Protein AF-A0ABD2Q6S1-F1 (afdb_monomer)

Organism: NCBI:txid1844966

Solvent-accessible surface area (backbone atoms only — not comparable to full-atom values): 18860 Å² total; per-residue (Å²): 139,84,83,80,86,74,80,67,73,68,63,60,55,56,51,53,51,51,55,52,52,52,50,52,50,52,51,51,52,36,50,51,53,22,62,54,39,61,79,49,54,69,71,56,43,41,49,48,41,52,48,54,66,52,55,60,35,70,41,53,43,41,84,86,40,94,74,51,49,67,71,57,54,44,51,47,43,48,34,39,35,50,36,40,72,62,44,79,46,82,55,48,56,74,67,50,32,67,70,58,41,47,47,46,51,74,25,42,49,68,45,87,51,51,70,48,27,40,42,45,40,52,37,50,42,46,48,54,43,64,68,69,45,56,82,66,41,46,58,69,44,76,55,58,90,87,58,64,61,72,83,81,39,76,73,46,79,45,52,74,64,48,54,52,42,42,75,75,40,36,66,63,52,51,55,49,52,48,52,56,73,66,41,70,77,58,51,68,69,45,50,26,42,54,49,24,48,54,50,45,51,46,35,54,36,54,36,68,72,56,50,46,50,50,52,28,48,43,48,48,47,49,50,40,51,36,78,86,61,40,78,71,17,75,73,47,52,69,66,55,37,22,33,47,43,11,46,41,51,19,49,54,35,46,53,50,60,71,44,49,96,71,45,52,68,69,52,52,50,54,54,52,50,26,51,52,46,24,61,76,78,37,42,44,40,30,30,83,47,37,66,38,89,85,62,54,82,84,66,49,71,91,76,80,77,82,58,74,73,62,48,84,56,63,71,60,52,46,51,54,38,43,79,67,75,45,88,49,87,73,49,49,77,81,76,120

Foldseek 3Di:
DDDDPDDDPVVVVVVVVVVVVVVVVLVVVLVVLLVVLLPDDLLVLLVLLVCLLCVVLCQQQDPPDPNNDPVSLLSSLSSNLSSLLSHQADFLCSNCPPVSVCSLLNRQCPDLDLSSVLSSLSSLCSSQVNPPLLVVQLQQAFDDPPDQCVVRDDADEADPSLVVCCVRCVCVLLVSLLVQLLNQSDDLNSLSSSLSSLLSNCRRSLDLVSLLLSLLSLQLSLQLCAPPSDPSNVSHDPLSSLSSLQSSLRSLNSSLVSCPVLRQPQSVCLSVQLVVVCVPPPVSSHSVQSSPPPDDPVSHDPDDHDDPSNDRDLVSNLVRCVVSPRDNVNNDNPPD

Radius of gyration: 22.14 Å; Cα contacts (8 Å, |Δi|>4): 403; chains: 1; bounding box: 57×39×79 Å

Nearest PDB structures (foldseek):
  6gx9-assembly2_B  TM=3.769E-01  e=3.520E+00  Homo sapiens
  3pst-assembly1_A  TM=2.243E-01  e=1.401E+00  Saccharomyces cerevisiae
  7sqc-assembly1_P3  TM=2.826E-01  e=3.104E+00  Chlamydomonas reinhardtii
  6zfx-assembly1_A  TM=2.791E-01  e=8.135E+00  Homo sapiens

Mean predicted aligned error: 6.75 Å

Secondary structure (DSSP, 8-state):
--------HHHHHHHHHHHHHHHHHHHHHHHHHHHHHTTS-HHHHHHHHHHHHTTTHHHHTSTT-TT--HHHHHHHHHHHHHHHTT---S-HHHHS-HHHHHHIIIIITT-S-HHHHHHHHHHHHHHH-TTS-HHHHTS--PPPSS--HHHH-------HHHHHHHHHHHHHHHHHHHHHHT-TT--HHHHHHHHHHHHHHHHHH--HHHHHHHHHHHHHHHHHHSTTS-HHHHHS-HHHHHHHHHHHHHHHHHHHHHHGGGS-HHHHHHHHHHHHHHHHH-GGGSHHHHT-TT--GGGS-SS----GGGS--HHHHHHHHHHTT--GGG--TT--

Sequence (336 aa):
MSTKVTTPAGLHCSTLQAVAAERQFQDAIITTIAEFAKNLSESQQIEILKFVLNFDSEVILRKGSNRRSQPFVLVLMKTMLQVAEQYQCSTISNALHPEFLKNLLRGVAVDKDPAIRIYVQKLLHTLMDRNHNSAKLMKVRIYTQEESLSDELQCQSPDMQDILFMKQTGVLLTENLFWQLLESSNKVDNLEHVCCTISLIALEMSADEVLLELFRLLLAVQEKVVPGGSKESASLPQTHRCAVHAIVASQMTLLVKLLKDRAPAALCEHIYGVIERRGQDAPHLLPKVAFNRNNTQGSYPADFKITDELLFHQGKISNILEDNHFDVSGLDIFSA

Structure (mmCIF, N/CA/C/O backbone):
data_AF-A0ABD2Q6S1-F1
#
_entry.id   AF-A0ABD2Q6S1-F1
#
loop_
_atom_site.group_PDB
_atom_site.id
_atom_site.type_symbol
_atom_site.label_atom_id
_atom_site.label_alt_id
_atom_site.label_comp_id
_atom_site.label_asym_id
_atom_site.label_entity_id
_atom_site.label_seq_id
_atom_site.pdbx_PDB_ins_code
_atom_site.Cartn_x
_atom_site.Cartn_y
_atom_site.Cartn_z
_atom_site.occupancy
_atom_site.B_iso_or_equiv
_atom_site.auth_seq_id
_atom_site.auth_comp_id
_atom_site.auth_asym_id
_atom_site.auth_atom_id
_atom_site.pdbx_PDB_model_num
ATOM 1 N N . MET A 1 1 ? -26.109 -17.633 -53.476 1.00 39.44 1 MET A N 1
ATOM 2 C CA . MET A 1 1 ? -24.643 -17.824 -53.443 1.00 39.44 1 MET A CA 1
ATOM 3 C C . MET A 1 1 ? -24.105 -17.049 -52.254 1.00 39.44 1 MET A C 1
ATOM 5 O O . MET A 1 1 ? -24.068 -15.831 -52.312 1.00 39.44 1 MET A O 1
ATOM 9 N N . SER A 1 2 ? -23.811 -17.739 -51.151 1.00 37.31 2 SER A N 1
ATOM 10 C CA . SER A 1 2 ? -23.286 -17.128 -49.924 1.00 37.31 2 SER A CA 1
ATOM 11 C C . SER A 1 2 ? -21.801 -17.467 -49.836 1.00 37.31 2 SER A C 1
ATOM 13 O O . SER A 1 2 ? -21.442 -18.612 -49.569 1.00 37.31 2 SER A O 1
ATOM 15 N N . THR A 1 3 ? -20.932 -16.504 -50.126 1.00 39.69 3 THR A N 1
ATOM 16 C CA . THR A 1 3 ? -19.479 -16.648 -50.006 1.00 39.69 3 THR A CA 1
ATOM 17 C C . THR A 1 3 ? -19.078 -16.485 -48.540 1.00 39.69 3 THR A C 1
ATOM 19 O O . THR A 1 3 ? -19.090 -15.387 -47.991 1.00 39.69 3 THR A O 1
ATOM 22 N N . LYS A 1 4 ? -18.728 -17.601 -47.888 1.00 47.97 4 LYS A N 1
ATOM 23 C CA . LYS A 1 4 ? -18.002 -17.607 -46.612 1.00 47.97 4 LYS A CA 1
ATOM 24 C C . LYS A 1 4 ? -16.597 -17.052 -46.856 1.00 47.97 4 LYS A C 1
ATOM 26 O O . LYS A 1 4 ? -15.774 -17.722 -47.475 1.00 47.97 4 LYS A O 1
ATOM 31 N N . VAL A 1 5 ? -16.319 -15.856 -46.343 1.00 45.62 5 VAL A N 1
ATOM 32 C CA . VAL A 1 5 ? -14.950 -15.348 -46.200 1.00 45.62 5 VAL A CA 1
ATOM 33 C C . VAL A 1 5 ? -14.264 -16.197 -45.132 1.00 45.62 5 VAL A C 1
ATOM 35 O O . VAL A 1 5 ? -14.601 -16.130 -43.954 1.00 45.62 5 VAL A O 1
ATOM 38 N N . THR A 1 6 ? -13.353 -17.060 -45.566 1.00 51.38 6 THR A N 1
ATOM 39 C CA . THR A 1 6 ? -12.447 -17.814 -44.698 1.00 51.38 6 THR A CA 1
ATOM 40 C C . THR A 1 6 ? -11.152 -17.020 -44.593 1.00 51.38 6 THR A C 1
ATOM 42 O O . THR A 1 6 ? -10.430 -16.855 -45.572 1.00 51.38 6 THR A O 1
ATOM 45 N N . THR A 1 7 ? -10.875 -16.473 -43.412 1.00 51.47 7 THR A N 1
ATOM 46 C CA . THR A 1 7 ? -9.610 -15.791 -43.110 1.00 51.47 7 THR A CA 1
ATOM 47 C C . THR A 1 7 ? -8.468 -16.825 -43.092 1.00 51.47 7 THR A C 1
ATOM 49 O O . THR A 1 7 ? -8.665 -17.902 -42.523 1.00 51.47 7 THR A O 1
ATOM 52 N N . PRO A 1 8 ? -7.279 -16.570 -43.679 1.00 50.94 8 PRO A N 1
ATOM 53 C CA . PRO A 1 8 ? -6.243 -17.595 -43.801 1.00 50.94 8 PRO A CA 1
ATOM 54 C C . PRO A 1 8 ? -5.505 -17.798 -42.471 1.00 50.94 8 PRO A C 1
ATOM 56 O O . PRO A 1 8 ? -4.941 -16.855 -41.917 1.00 50.94 8 PRO A O 1
ATOM 59 N N . ALA A 1 9 ? -5.429 -19.045 -41.999 1.00 54.03 9 ALA A N 1
ATOM 60 C CA . ALA A 1 9 ? -4.725 -19.438 -40.771 1.00 54.03 9 ALA A CA 1
ATOM 61 C C . ALA A 1 9 ? -3.216 -19.081 -40.754 1.00 54.03 9 ALA A C 1
ATOM 63 O O . ALA A 1 9 ? -2.616 -18.979 -39.685 1.00 54.03 9 ALA A O 1
ATOM 64 N N . GLY A 1 10 ? -2.604 -18.843 -41.922 1.00 50.97 10 GLY A N 1
ATOM 65 C CA . GLY A 1 10 ? -1.175 -18.534 -42.064 1.00 50.97 10 GLY A CA 1
ATOM 66 C C . GLY A 1 10 ? -0.744 -17.160 -41.533 1.00 50.97 10 GLY A C 1
ATOM 67 O O . GLY A 1 10 ? 0.341 -17.058 -40.970 1.00 50.97 10 GLY A O 1
ATOM 68 N N . LEU A 1 11 ? -1.591 -16.124 -41.628 1.00 51.78 11 LEU A N 1
ATOM 69 C CA . LEU A 1 11 ? -1.257 -14.787 -41.101 1.00 51.78 11 LEU A CA 1
ATOM 70 C C . LEU A 1 11 ? -1.236 -14.752 -39.566 1.00 51.78 11 LEU A C 1
ATOM 72 O O . LEU A 1 11 ? -0.459 -14.013 -38.968 1.00 51.78 11 LEU A O 1
ATOM 76 N N . HIS A 1 12 ? -2.068 -15.569 -38.920 1.00 53.59 12 HIS A N 1
ATOM 77 C CA . HIS A 1 12 ? -2.144 -15.623 -37.462 1.00 53.59 12 HIS A CA 1
ATOM 78 C C . HIS A 1 12 ? -0.880 -16.261 -36.856 1.00 53.59 12 HIS A C 1
ATOM 80 O O . HIS A 1 12 ? -0.376 -15.793 -35.837 1.00 53.59 12 HIS A O 1
ATOM 86 N N . CYS A 1 13 ? -0.309 -17.269 -37.526 1.00 55.41 13 CYS A N 1
ATOM 87 C CA . CYS A 1 13 ? 0.916 -17.947 -37.094 1.00 55.41 13 CYS A CA 1
ATOM 88 C C . CYS A 1 13 ? 2.161 -17.038 -37.159 1.00 55.41 13 CYS A C 1
ATOM 90 O O . CYS A 1 13 ? 2.973 -17.050 -36.235 1.00 55.41 13 CYS A O 1
ATOM 92 N N . SER A 1 14 ? 2.298 -16.209 -38.202 1.00 67.88 14 SER A N 1
ATOM 93 C CA . SER A 1 14 ? 3.429 -15.277 -38.348 1.00 67.88 14 SER A CA 1
ATOM 94 C C . SER A 1 14 ? 3.396 -14.126 -37.338 1.00 67.88 14 SER A C 1
ATOM 96 O O . SER A 1 14 ? 4.434 -13.720 -36.821 1.00 67.88 14 SER A O 1
ATOM 98 N N . THR A 1 15 ? 2.206 -13.614 -37.008 1.00 70.62 15 THR A N 1
ATOM 99 C CA . THR A 1 15 ? 2.056 -12.541 -36.013 1.00 70.62 15 THR A CA 1
ATOM 100 C C . THR A 1 15 ? 2.363 -13.036 -34.601 1.00 70.62 15 THR A C 1
ATOM 102 O O . THR A 1 15 ? 3.022 -12.334 -33.841 1.00 70.62 15 THR A O 1
ATOM 105 N N . LEU A 1 16 ? 1.956 -14.262 -34.257 1.00 71.75 16 LEU A N 1
ATOM 106 C CA . LEU A 1 16 ? 2.276 -14.868 -32.961 1.00 71.75 16 LEU A CA 1
ATOM 107 C C . LEU A 1 16 ? 3.787 -15.075 -32.776 1.00 71.75 16 LEU A C 1
ATOM 109 O O . LEU A 1 16 ? 4.309 -14.819 -31.692 1.00 71.75 16 LEU A O 1
ATOM 113 N N . GLN A 1 17 ? 4.498 -15.473 -33.834 1.00 77.50 17 GLN A N 1
ATOM 114 C CA . GLN A 1 17 ? 5.959 -15.597 -33.813 1.00 77.50 17 GLN A CA 1
ATOM 115 C C . GLN A 1 17 ? 6.657 -14.242 -33.641 1.00 77.50 17 GLN A C 1
ATOM 117 O O . GLN A 1 17 ? 7.591 -14.141 -32.851 1.00 77.50 17 GLN A O 1
ATOM 122 N N . ALA A 1 18 ? 6.182 -13.191 -34.317 1.00 80.12 18 ALA A N 1
ATOM 123 C CA . ALA A 1 18 ? 6.728 -11.843 -34.163 1.00 80.12 18 ALA A CA 1
ATOM 124 C C . ALA A 1 18 ? 6.521 -11.288 -32.741 1.00 80.12 18 ALA A C 1
ATOM 126 O O . ALA A 1 18 ? 7.446 -10.730 -32.159 1.00 80.12 18 ALA A O 1
ATOM 127 N N . VAL A 1 19 ? 5.339 -11.496 -32.148 1.00 82.12 19 VAL A N 1
ATOM 128 C CA . VAL A 1 19 ? 5.052 -11.096 -30.757 1.00 82.12 19 VAL A CA 1
ATOM 129 C C . VAL A 1 19 ? 5.930 -11.861 -29.762 1.00 82.12 19 VAL A C 1
ATOM 131 O O . VAL A 1 19 ? 6.412 -11.279 -28.791 1.00 82.12 19 VAL A O 1
ATOM 134 N N . ALA A 1 20 ? 6.163 -13.154 -29.997 1.00 85.44 20 ALA A N 1
ATOM 135 C CA . ALA A 1 20 ? 7.055 -13.952 -29.162 1.00 85.44 20 ALA A CA 1
ATOM 136 C C . ALA A 1 20 ? 8.516 -13.478 -29.261 1.00 85.44 20 ALA A C 1
ATOM 138 O O . ALA A 1 20 ? 9.177 -13.344 -28.232 1.00 85.44 20 ALA A O 1
ATOM 139 N N . ALA A 1 21 ? 8.998 -13.178 -30.471 1.00 87.44 21 ALA A N 1
ATOM 140 C CA . ALA A 1 21 ? 10.345 -12.658 -30.695 1.00 87.44 21 ALA A CA 1
ATOM 141 C C . ALA A 1 21 ? 10.550 -11.281 -30.042 1.00 87.44 21 ALA A C 1
ATOM 143 O O . ALA A 1 21 ? 11.558 -11.062 -29.376 1.00 87.44 21 ALA A O 1
ATOM 144 N N . GLU A 1 22 ? 9.569 -10.382 -30.164 1.00 86.12 22 GLU A N 1
ATOM 145 C CA . GLU A 1 22 ? 9.586 -9.069 -29.509 1.00 86.12 22 GLU A CA 1
ATOM 146 C C . GLU A 1 22 ? 9.655 -9.206 -27.982 1.00 86.12 22 GLU A C 1
ATOM 148 O O . GLU A 1 22 ? 10.462 -8.551 -27.327 1.00 86.12 22 GLU A O 1
ATOM 153 N N . ARG A 1 23 ? 8.863 -10.113 -27.399 1.00 87.94 23 ARG A N 1
ATOM 154 C CA . ARG A 1 23 ? 8.908 -10.377 -25.956 1.00 87.94 23 ARG A CA 1
ATOM 155 C C . ARG A 1 23 ? 10.267 -10.920 -25.515 1.00 87.94 23 ARG A C 1
ATOM 157 O O . ARG A 1 23 ? 10.802 -10.457 -24.517 1.00 87.94 23 ARG A O 1
ATOM 164 N N . GLN A 1 24 ? 10.835 -11.863 -26.266 1.00 89.62 24 GLN A N 1
ATOM 165 C CA . GLN A 1 24 ? 12.162 -12.405 -25.976 1.00 89.62 24 GLN A CA 1
ATOM 166 C C . GLN A 1 24 ? 13.243 -11.318 -26.036 1.00 89.62 24 GLN A C 1
ATOM 168 O O . GLN A 1 24 ? 14.148 -11.302 -25.205 1.00 89.62 24 GLN A O 1
ATOM 173 N N . PHE A 1 25 ? 13.141 -10.398 -26.997 1.00 89.06 25 PHE A N 1
ATOM 174 C CA . PHE A 1 25 ? 14.042 -9.257 -27.110 1.00 89.06 25 PHE A CA 1
ATOM 175 C C . PHE A 1 25 ? 13.913 -8.302 -25.914 1.00 89.06 25 PHE A C 1
ATOM 177 O O . PHE A 1 25 ? 14.922 -7.924 -25.321 1.00 89.06 25 PHE A O 1
ATOM 184 N N . GLN A 1 26 ? 12.684 -7.967 -25.509 1.00 91.06 26 GLN A N 1
ATOM 185 C CA . GLN A 1 26 ? 12.422 -7.144 -24.323 1.00 91.06 26 GLN A CA 1
ATOM 186 C C . GLN A 1 26 ? 12.969 -7.793 -23.047 1.00 91.06 26 GLN A C 1
ATOM 188 O O . GLN A 1 26 ? 13.653 -7.127 -22.271 1.00 91.06 26 GLN A O 1
ATOM 193 N N . ASP A 1 27 ? 12.721 -9.091 -22.853 1.00 91.38 27 ASP A N 1
ATOM 194 C CA . ASP A 1 27 ? 13.217 -9.843 -21.699 1.00 91.38 27 ASP A CA 1
ATOM 195 C C . ASP A 1 27 ? 14.759 -9.864 -21.685 1.00 91.38 27 ASP A C 1
ATOM 197 O O . ASP A 1 27 ? 15.368 -9.605 -20.648 1.00 91.38 27 ASP A O 1
ATOM 201 N N . ALA A 1 28 ? 15.410 -10.052 -22.840 1.00 93.56 28 ALA A N 1
ATOM 202 C CA . ALA A 1 28 ? 16.869 -9.992 -22.951 1.00 93.56 28 ALA A CA 1
ATOM 203 C C . ALA A 1 28 ? 17.440 -8.609 -22.588 1.00 93.56 28 ALA A C 1
ATOM 205 O O . ALA A 1 28 ? 18.466 -8.533 -21.906 1.00 93.56 28 ALA A O 1
ATOM 206 N N . ILE A 1 29 ? 16.781 -7.515 -22.997 1.00 92.00 29 ILE A N 1
ATOM 207 C CA . ILE A 1 29 ? 17.173 -6.151 -22.606 1.00 92.00 29 ILE A CA 1
ATOM 208 C C . ILE A 1 29 ? 17.044 -5.968 -21.093 1.00 92.00 29 ILE A C 1
ATOM 210 O O . ILE A 1 29 ? 17.998 -5.520 -20.457 1.00 92.00 29 ILE A O 1
ATOM 214 N N . ILE A 1 30 ? 15.892 -6.330 -20.518 1.00 93.12 30 ILE A N 1
ATOM 215 C CA . ILE A 1 30 ? 15.628 -6.213 -19.077 1.00 93.12 30 ILE A CA 1
ATOM 216 C C . ILE A 1 30 ? 16.703 -6.965 -18.283 1.00 93.12 30 ILE A C 1
ATOM 218 O O . ILE A 1 30 ? 17.333 -6.384 -17.399 1.00 93.12 30 ILE A O 1
ATOM 222 N N . THR A 1 31 ? 16.962 -8.229 -18.635 1.00 93.88 31 THR A N 1
ATOM 223 C CA . THR A 1 31 ? 17.980 -9.056 -17.974 1.00 93.88 31 THR A CA 1
ATOM 224 C C . THR A 1 31 ? 19.375 -8.456 -18.112 1.00 93.88 31 THR A C 1
ATOM 226 O O . THR A 1 31 ? 20.109 -8.394 -17.131 1.00 93.88 31 THR A O 1
ATOM 229 N N . THR A 1 32 ? 19.744 -7.959 -19.295 1.00 94.75 32 THR A N 1
ATOM 230 C CA . THR A 1 32 ? 21.074 -7.370 -19.517 1.00 94.75 32 THR A CA 1
ATOM 231 C C . THR A 1 32 ? 21.291 -6.123 -18.658 1.00 94.75 32 THR A C 1
ATOM 233 O O . THR A 1 32 ? 22.345 -5.977 -18.041 1.00 94.75 32 THR A O 1
ATOM 236 N N . ILE A 1 33 ? 20.294 -5.232 -18.580 1.00 93.44 33 ILE A N 1
ATOM 237 C CA . ILE A 1 33 ? 20.374 -4.021 -17.750 1.00 93.44 33 ILE A CA 1
ATOM 238 C C . ILE A 1 33 ? 20.478 -4.391 -16.265 1.00 93.44 33 ILE A C 1
ATOM 240 O O . ILE A 1 33 ? 21.256 -3.778 -15.535 1.00 93.44 33 ILE A O 1
ATOM 244 N N . ALA A 1 34 ? 19.740 -5.405 -15.817 1.00 92.81 34 ALA A N 1
ATOM 245 C CA . ALA A 1 34 ? 19.785 -5.860 -14.432 1.00 92.81 34 ALA A CA 1
ATOM 246 C C . ALA A 1 34 ? 21.127 -6.497 -14.043 1.00 92.81 34 ALA A C 1
ATOM 248 O O . ALA A 1 34 ? 21.688 -6.160 -13.002 1.00 92.81 34 ALA A O 1
ATOM 249 N N . GLU A 1 35 ? 21.680 -7.362 -14.897 1.00 93.75 35 GLU A N 1
ATOM 250 C CA . GLU A 1 35 ? 23.011 -7.950 -14.685 1.00 93.75 35 GLU A CA 1
ATOM 251 C C . GLU A 1 35 ? 24.109 -6.879 -14.692 1.00 93.75 35 GLU A C 1
ATOM 253 O O . GLU A 1 35 ? 25.073 -6.956 -13.929 1.00 93.75 35 GLU A O 1
ATOM 258 N N . PHE A 1 36 ? 23.951 -5.828 -15.503 1.00 94.00 36 PHE A N 1
ATOM 259 C CA . PHE A 1 36 ? 24.829 -4.665 -15.437 1.00 94.00 36 PHE A CA 1
ATOM 260 C C . PHE A 1 36 ? 24.693 -3.935 -14.091 1.00 94.00 36 PHE A C 1
ATOM 262 O O . PHE A 1 36 ? 25.703 -3.695 -13.430 1.00 94.00 36 PHE A O 1
ATOM 269 N N . ALA A 1 37 ? 23.463 -3.651 -13.647 1.00 93.88 37 ALA A N 1
ATOM 270 C CA . ALA A 1 37 ? 23.176 -2.938 -12.399 1.00 93.88 37 ALA A CA 1
ATOM 271 C C . ALA A 1 37 ? 23.699 -3.648 -11.139 1.00 93.88 37 ALA A C 1
ATOM 273 O O . ALA A 1 37 ? 24.081 -2.985 -10.174 1.00 93.88 37 ALA A O 1
ATOM 274 N N . LYS A 1 38 ? 23.779 -4.982 -11.157 1.00 92.69 38 LYS A N 1
ATOM 275 C CA . LYS A 1 38 ? 24.348 -5.796 -10.072 1.00 92.69 38 LYS A CA 1
ATOM 276 C C . LYS A 1 38 ? 25.810 -5.462 -9.750 1.00 92.69 38 LYS A C 1
ATOM 278 O O . LYS A 1 38 ? 26.252 -5.667 -8.625 1.00 92.69 38 LYS A O 1
ATOM 283 N N . ASN A 1 39 ? 26.558 -4.949 -10.727 1.00 93.56 39 ASN A N 1
ATOM 284 C CA . ASN A 1 39 ? 27.972 -4.598 -10.572 1.00 93.56 39 ASN A CA 1
ATOM 285 C C . ASN A 1 39 ? 28.196 -3.110 -10.245 1.00 93.56 39 ASN A C 1
ATOM 287 O O . ASN A 1 39 ? 29.336 -2.645 -10.260 1.00 93.56 39 ASN A O 1
ATOM 291 N N . LEU A 1 40 ? 27.125 -2.352 -9.996 1.00 93.56 40 LEU A N 1
ATOM 292 C CA . LEU A 1 40 ? 27.170 -0.912 -9.746 1.00 93.56 40 LEU A CA 1
ATOM 293 C C . LEU A 1 40 ? 26.950 -0.579 -8.271 1.00 93.56 40 LEU A C 1
ATOM 295 O O . LEU A 1 40 ? 26.431 -1.385 -7.503 1.00 93.56 40 LEU A O 1
ATOM 299 N N . SER A 1 41 ? 27.312 0.645 -7.885 1.00 92.75 41 SER A N 1
ATOM 300 C CA . SER A 1 41 ? 26.970 1.171 -6.563 1.00 92.75 41 SER A CA 1
ATOM 301 C C . SER A 1 41 ? 25.481 1.519 -6.456 1.00 92.75 41 SER A C 1
ATOM 303 O O . SER A 1 41 ? 24.823 1.816 -7.454 1.00 92.75 41 SER A O 1
ATOM 305 N N . GLU A 1 42 ? 24.966 1.578 -5.227 1.00 90.19 42 GLU A N 1
ATOM 306 C CA . GLU A 1 42 ? 23.589 1.993 -4.921 1.00 90.19 42 GLU A CA 1
ATOM 307 C C . GLU A 1 42 ? 23.195 3.316 -5.601 1.00 90.19 42 GLU A C 1
ATOM 309 O O . GLU A 1 42 ? 22.136 3.427 -6.218 1.00 90.19 42 GLU A O 1
ATOM 314 N N . SER A 1 43 ? 24.077 4.320 -5.559 1.00 91.62 43 SER A N 1
ATOM 315 C CA . SER A 1 43 ? 23.828 5.615 -6.203 1.00 91.62 43 SER A CA 1
ATOM 316 C C . SER A 1 43 ? 23.681 5.487 -7.720 1.00 91.62 43 SER A C 1
ATOM 318 O O . SER A 1 43 ? 22.822 6.143 -8.303 1.00 91.62 43 SER A O 1
ATOM 320 N N . GLN A 1 44 ? 24.480 4.635 -8.365 1.00 94.19 44 GLN A N 1
ATOM 321 C CA . GLN A 1 44 ? 24.395 4.406 -9.808 1.00 94.19 44 GLN A CA 1
ATOM 322 C C . GLN A 1 44 ? 23.128 3.632 -10.187 1.00 94.19 44 GLN A C 1
ATOM 324 O O . GLN A 1 44 ? 22.509 3.943 -11.203 1.00 94.19 44 GLN A O 1
ATOM 329 N N . GLN A 1 45 ? 22.707 2.665 -9.366 1.00 94.25 45 GLN A N 1
ATOM 330 C CA . GLN A 1 45 ? 21.435 1.963 -9.554 1.00 94.25 45 GLN A CA 1
ATOM 331 C C . GLN A 1 45 ? 20.255 2.945 -9.489 1.00 94.25 45 GLN A C 1
ATOM 333 O O . GLN A 1 45 ? 19.395 2.925 -10.368 1.00 94.25 45 GLN A O 1
ATOM 338 N N . ILE A 1 46 ? 20.255 3.871 -8.523 1.00 92.69 46 ILE A N 1
ATOM 339 C CA . ILE A 1 46 ? 19.240 4.932 -8.415 1.00 92.69 46 ILE A CA 1
ATOM 340 C C . ILE A 1 46 ? 19.234 5.835 -9.659 1.00 92.69 46 ILE A C 1
ATOM 342 O O . ILE A 1 46 ? 18.164 6.178 -10.165 1.00 92.69 46 ILE A O 1
ATOM 346 N N . GLU A 1 47 ? 20.401 6.204 -10.191 1.00 93.44 47 GLU A N 1
ATOM 347 C CA . GLU A 1 47 ? 20.478 6.990 -11.430 1.00 93.44 47 GLU A CA 1
ATOM 348 C C . GLU A 1 47 ? 19.921 6.229 -12.642 1.00 93.44 47 GLU A C 1
ATOM 350 O O . GLU A 1 47 ? 19.242 6.832 -13.473 1.00 93.44 47 GLU A O 1
ATOM 355 N N . ILE A 1 48 ? 20.098 4.903 -12.717 1.00 94.06 48 ILE A N 1
ATOM 356 C CA . ILE A 1 48 ? 19.437 4.078 -13.742 1.00 94.06 48 ILE A CA 1
ATOM 357 C C . ILE A 1 48 ? 17.916 4.138 -13.580 1.00 94.06 48 ILE A C 1
ATOM 359 O O . ILE A 1 48 ? 17.216 4.353 -14.569 1.00 94.06 48 ILE A O 1
ATOM 363 N N . LEU A 1 49 ? 17.385 3.999 -12.361 1.00 94.75 49 LEU A N 1
ATOM 364 C CA . LEU A 1 49 ? 15.938 4.095 -12.119 1.00 94.75 49 LEU A CA 1
ATOM 365 C C . LEU A 1 49 ? 15.386 5.456 -12.565 1.00 94.75 49 LEU A C 1
ATOM 367 O O . LEU A 1 49 ? 14.392 5.517 -13.292 1.00 94.75 49 LEU A O 1
ATOM 371 N N . LYS A 1 50 ? 16.059 6.552 -12.194 1.00 92.44 50 LYS A N 1
ATOM 372 C CA . LYS A 1 50 ? 15.693 7.909 -12.630 1.00 92.44 50 LYS A CA 1
ATOM 373 C C . LYS A 1 50 ? 15.769 8.056 -14.145 1.00 92.44 50 LYS A C 1
ATOM 375 O O . LYS A 1 50 ? 14.876 8.665 -14.734 1.00 92.44 50 LYS A O 1
ATOM 380 N N . PHE A 1 51 ? 16.807 7.516 -14.777 1.00 92.81 51 PHE A N 1
ATOM 381 C CA . PHE A 1 51 ? 16.964 7.559 -16.225 1.00 92.81 51 PHE A CA 1
ATOM 382 C C . PHE A 1 51 ? 15.814 6.832 -16.927 1.00 92.81 51 PHE A C 1
ATOM 384 O O . PHE A 1 51 ? 15.184 7.408 -17.809 1.00 92.81 51 PHE A O 1
ATOM 391 N N . VAL A 1 52 ? 15.495 5.606 -16.503 1.00 91.62 52 VAL A N 1
ATOM 392 C CA . VAL A 1 52 ? 14.425 4.798 -17.106 1.00 91.62 52 VAL A CA 1
ATOM 393 C C . VAL A 1 52 ? 13.055 5.461 -16.926 1.00 91.62 52 VAL A C 1
ATOM 395 O O . VAL A 1 52 ? 12.286 5.510 -17.882 1.00 91.62 52 VAL A O 1
ATOM 398 N N . LEU A 1 53 ? 12.754 6.029 -15.752 1.00 90.38 53 LEU A N 1
ATOM 399 C CA . LEU A 1 53 ? 11.480 6.722 -15.512 1.00 90.38 53 LEU A CA 1
ATOM 400 C C . LEU A 1 53 ? 11.307 7.976 -16.385 1.00 90.38 53 LEU A C 1
ATOM 402 O O . LEU A 1 53 ? 10.191 8.305 -16.787 1.00 90.38 53 LEU A O 1
ATOM 406 N N . ASN A 1 54 ? 12.403 8.683 -16.669 1.00 88.19 54 ASN A N 1
ATOM 407 C CA . ASN A 1 54 ? 12.397 9.902 -17.480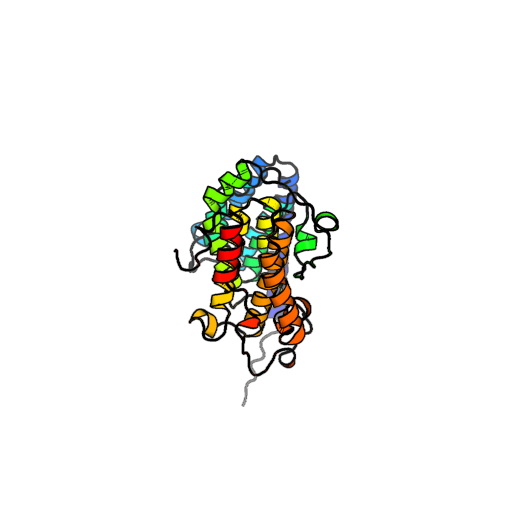 1.00 88.19 54 ASN A CA 1
ATOM 408 C C . ASN A 1 54 ? 12.693 9.642 -18.968 1.00 88.19 54 ASN A C 1
ATOM 410 O O . ASN A 1 54 ? 12.775 10.593 -19.750 1.00 88.19 54 ASN A O 1
ATOM 414 N N . PHE A 1 55 ? 12.848 8.378 -19.368 1.00 84.38 55 PHE A N 1
ATOM 415 C CA . PHE A 1 55 ? 13.122 7.997 -20.747 1.00 84.38 55 PHE A CA 1
ATOM 416 C C . PHE A 1 55 ? 11.918 8.337 -21.631 1.00 84.38 55 PHE A C 1
ATOM 418 O O . PHE A 1 55 ? 10.895 7.682 -21.554 1.00 84.38 55 PHE A O 1
ATOM 425 N N . ASP A 1 56 ? 12.006 9.366 -22.473 1.00 77.94 56 ASP A N 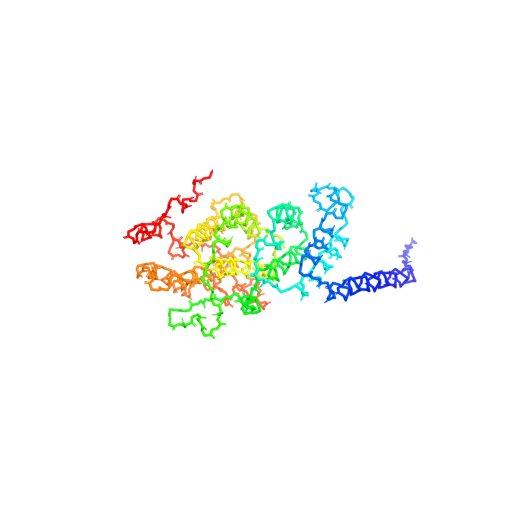1
ATOM 426 C CA . ASP A 1 56 ? 10.830 9.882 -23.198 1.00 77.94 56 ASP A CA 1
ATOM 427 C C . ASP A 1 56 ? 9.683 10.278 -22.235 1.00 77.94 56 ASP A C 1
ATOM 429 O O . ASP A 1 56 ? 8.548 9.792 -22.288 1.00 77.94 56 ASP A O 1
ATOM 433 N N . SER A 1 57 ? 10.011 11.170 -21.295 1.00 77.50 57 SER A N 1
ATOM 434 C CA . SER A 1 57 ? 9.112 11.653 -20.240 1.00 77.50 57 SER A CA 1
ATOM 435 C C . SER A 1 57 ? 7.780 12.213 -20.761 1.00 77.50 57 SER A C 1
ATOM 437 O O . SER A 1 57 ? 6.752 12.049 -20.103 1.00 77.50 57 SER A O 1
ATOM 439 N N . GLU A 1 58 ? 7.746 12.800 -21.962 1.00 71.69 58 GLU A N 1
ATOM 440 C CA . GLU A 1 58 ? 6.506 13.257 -22.612 1.00 71.69 58 GLU A CA 1
ATOM 441 C C . GLU A 1 58 ? 5.556 12.098 -22.951 1.00 71.69 58 GLU A C 1
ATOM 443 O O . GLU A 1 58 ? 4.336 12.273 -22.971 1.00 71.69 58 GLU A O 1
ATOM 448 N N . VAL A 1 59 ? 6.078 10.896 -23.194 1.00 71.88 59 VAL A N 1
ATOM 449 C CA . VAL A 1 59 ? 5.277 9.695 -23.451 1.00 71.88 59 VAL A CA 1
ATOM 450 C C . VAL A 1 59 ? 4.883 9.003 -22.139 1.00 71.88 59 VAL A C 1
ATOM 452 O O . VAL A 1 59 ? 3.729 8.583 -21.988 1.00 71.88 59 VAL A O 1
ATOM 455 N N . ILE A 1 60 ? 5.799 8.929 -21.167 1.00 72.56 60 ILE A N 1
ATOM 456 C CA . ILE A 1 60 ? 5.617 8.181 -19.906 1.00 72.56 60 ILE A CA 1
ATOM 457 C C . ILE A 1 60 ? 4.872 8.963 -18.825 1.00 72.56 60 ILE A C 1
ATOM 459 O O . ILE A 1 60 ? 4.135 8.370 -18.038 1.00 72.56 60 ILE A O 1
ATOM 463 N N . LEU A 1 61 ? 5.032 10.278 -18.741 1.00 76.38 61 LEU A N 1
ATOM 464 C CA . LEU A 1 61 ? 4.464 11.059 -17.636 1.00 76.38 61 LEU A CA 1
ATOM 465 C C . LEU A 1 61 ? 3.191 11.804 -18.047 1.00 76.38 61 LEU A C 1
ATOM 467 O O . LEU A 1 61 ? 2.354 12.125 -17.202 1.00 76.38 61 LEU A O 1
ATOM 471 N N . ARG A 1 62 ? 2.994 12.052 -19.348 1.00 72.44 62 ARG A N 1
ATOM 472 C CA . ARG A 1 62 ? 1.853 12.832 -19.834 1.00 72.44 62 ARG A CA 1
ATOM 473 C C . ARG A 1 62 ? 0.609 11.970 -20.047 1.00 72.44 62 ARG A C 1
ATOM 475 O O . ARG A 1 62 ? 0.541 11.132 -20.949 1.00 72.44 62 ARG A O 1
ATOM 482 N N . LYS A 1 63 ? -0.428 12.236 -19.248 1.00 61.38 63 LYS A N 1
ATOM 483 C CA . LYS A 1 63 ? -1.760 11.630 -19.407 1.00 61.38 63 LYS A CA 1
ATOM 484 C C . LYS A 1 63 ? -2.336 11.925 -20.796 1.00 61.38 63 LYS A C 1
ATOM 486 O O . LYS A 1 63 ? -2.349 13.070 -21.238 1.00 61.38 63 LYS A O 1
ATOM 491 N N . GLY A 1 64 ? -2.864 10.891 -21.454 1.00 58.66 64 GLY A N 1
ATOM 492 C CA . GLY A 1 64 ? -3.588 11.028 -22.722 1.00 58.66 64 GLY A CA 1
ATOM 493 C C . GLY A 1 64 ? -2.712 11.321 -23.941 1.00 58.66 64 GLY A C 1
ATOM 494 O O . GLY A 1 64 ? -3.239 11.744 -24.967 1.00 58.66 64 GLY A O 1
ATOM 495 N N . SER A 1 65 ? -1.393 11.111 -23.863 1.00 60.19 65 SER A N 1
ATOM 496 C CA . SER A 1 65 ? -0.555 11.202 -25.055 1.00 60.19 65 SER A CA 1
ATOM 497 C C . SER A 1 65 ? -0.913 10.063 -26.022 1.00 60.19 65 SER A C 1
ATOM 499 O O . SER A 1 65 ? -0.892 8.885 -25.670 1.00 60.19 65 SER A O 1
ATOM 501 N N . ASN A 1 66 ? -1.220 10.401 -27.278 1.00 61.25 66 ASN A N 1
ATOM 502 C CA . ASN A 1 66 ? -1.515 9.413 -28.330 1.00 61.25 66 ASN A CA 1
ATOM 503 C C . ASN A 1 66 ? -0.315 8.499 -28.654 1.00 61.25 66 ASN A C 1
ATOM 505 O O . ASN A 1 66 ? -0.445 7.556 -29.428 1.00 61.25 66 ASN A O 1
ATOM 509 N N . ARG A 1 67 ? 0.861 8.805 -28.090 1.00 63.38 67 ARG A N 1
ATOM 510 C CA . ARG A 1 67 ? 2.109 8.050 -28.236 1.00 63.38 67 ARG A CA 1
ATOM 511 C C . ARG A 1 67 ? 2.373 7.088 -27.073 1.00 63.38 67 ARG A C 1
ATOM 513 O O . ARG A 1 67 ? 3.291 6.281 -27.179 1.00 63.38 67 ARG A O 1
ATOM 520 N N . ARG A 1 68 ? 1.596 7.144 -25.980 1.00 73.31 68 ARG A N 1
ATOM 521 C CA . ARG A 1 68 ? 1.756 6.232 -24.840 1.00 73.31 68 ARG A CA 1
ATOM 522 C C . ARG A 1 68 ? 1.354 4.816 -25.234 1.00 73.31 68 ARG A C 1
ATOM 524 O O . ARG A 1 68 ? 0.174 4.490 -25.335 1.00 73.31 68 ARG A O 1
ATOM 531 N N . SER A 1 69 ? 2.355 3.967 -25.421 1.00 82.12 69 SER A N 1
ATOM 532 C CA . SER A 1 69 ? 2.179 2.531 -25.617 1.00 82.12 69 SER A CA 1
ATOM 533 C C . SER A 1 69 ? 2.215 1.821 -24.263 1.00 82.12 69 SER A C 1
ATOM 535 O O . SER A 1 69 ? 3.237 1.852 -23.580 1.00 82.12 69 SER A O 1
ATOM 537 N N . GLN A 1 70 ? 1.118 1.164 -23.867 1.00 83.06 70 GLN A N 1
ATOM 538 C CA . GLN A 1 70 ? 1.071 0.414 -22.601 1.00 83.06 70 GLN A CA 1
ATOM 539 C C . GLN A 1 70 ? 2.120 -0.703 -22.518 1.00 83.06 70 GLN A C 1
ATOM 541 O O . GLN A 1 70 ? 2.798 -0.791 -21.495 1.00 83.06 70 GLN A O 1
ATOM 546 N N . PRO A 1 71 ? 2.353 -1.502 -23.581 1.00 85.94 71 PRO A N 1
ATOM 547 C CA . PRO A 1 71 ? 3.464 -2.451 -23.595 1.00 85.94 71 PRO A CA 1
ATOM 548 C C . PRO A 1 71 ? 4.824 -1.796 -23.336 1.00 85.94 71 PRO A C 1
ATOM 550 O O . PRO A 1 71 ? 5.639 -2.355 -22.611 1.00 85.94 71 PRO A O 1
ATOM 553 N N . PHE A 1 72 ? 5.058 -0.599 -23.879 1.00 85.88 72 PHE A N 1
ATOM 554 C CA . PHE A 1 72 ? 6.316 0.117 -23.686 1.00 85.88 72 PHE A CA 1
ATOM 555 C C . PHE A 1 72 ? 6.496 0.578 -22.234 1.00 85.88 72 PHE A C 1
ATOM 557 O O . PHE A 1 72 ? 7.523 0.285 -21.626 1.00 85.88 72 PHE A O 1
ATOM 564 N N . VAL A 1 73 ? 5.476 1.211 -21.641 1.00 89.06 73 VAL A N 1
ATOM 565 C CA . VAL A 1 73 ? 5.504 1.605 -20.219 1.00 89.06 73 VAL A CA 1
ATOM 566 C C . VAL A 1 73 ? 5.713 0.380 -19.327 1.00 89.06 73 VAL A C 1
ATOM 568 O O . VAL A 1 73 ? 6.505 0.425 -18.390 1.00 89.06 73 VAL A O 1
ATOM 571 N N . LEU A 1 74 ? 5.065 -0.744 -19.646 1.00 89.81 74 LEU A N 1
ATOM 572 C CA . LEU A 1 74 ? 5.218 -1.991 -18.903 1.00 89.81 74 LEU A CA 1
ATOM 573 C C . LEU A 1 74 ? 6.652 -2.539 -18.952 1.00 89.81 74 LEU A C 1
ATOM 575 O O . LEU A 1 74 ? 7.156 -2.993 -17.927 1.00 89.81 74 LEU A O 1
ATOM 579 N N . VAL A 1 75 ? 7.316 -2.499 -20.112 1.00 91.06 75 VAL A N 1
ATOM 580 C CA . VAL A 1 75 ? 8.727 -2.905 -20.245 1.00 91.06 75 VAL A CA 1
ATOM 581 C C . VAL A 1 75 ? 9.620 -2.022 -19.386 1.00 91.06 75 VAL A C 1
ATOM 583 O O . VAL A 1 75 ? 10.431 -2.547 -18.636 1.00 91.06 75 VAL A O 1
ATOM 586 N N . LEU A 1 76 ? 9.430 -0.703 -19.414 1.00 92.25 76 LEU A N 1
ATOM 587 C CA . LEU A 1 76 ? 10.227 0.216 -18.598 1.00 92.25 76 LEU A CA 1
ATOM 588 C C . LEU A 1 76 ? 10.016 -0.009 -17.100 1.00 92.25 76 LEU A C 1
ATOM 590 O O . LEU A 1 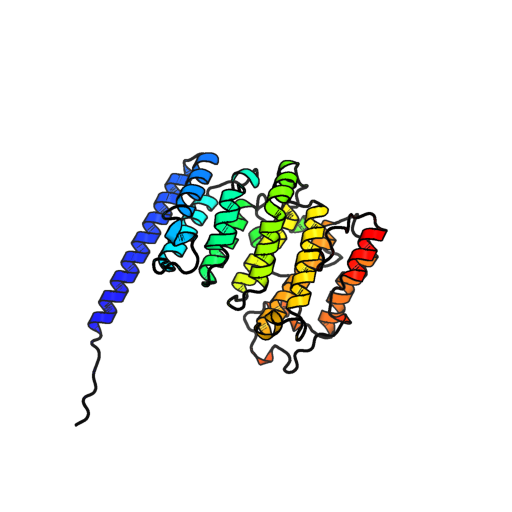76 ? 10.982 -0.040 -16.341 1.00 92.25 76 LEU A O 1
ATOM 594 N N . MET A 1 77 ? 8.771 -0.238 -16.676 1.00 94.62 77 MET A N 1
ATOM 595 C CA . MET A 1 77 ? 8.462 -0.579 -15.288 1.00 94.62 77 MET A CA 1
ATOM 596 C C . MET A 1 77 ? 9.101 -1.902 -14.855 1.00 94.62 77 MET A C 1
ATOM 598 O O . MET A 1 77 ? 9.620 -1.990 -13.744 1.00 94.62 77 MET A O 1
ATOM 602 N N . LYS A 1 78 ? 9.110 -2.919 -15.725 1.00 95.12 78 LYS A N 1
ATOM 603 C CA . LYS A 1 78 ? 9.814 -4.187 -15.478 1.00 95.12 78 LYS A CA 1
ATOM 604 C C . LYS A 1 78 ? 11.324 -3.991 -15.388 1.00 95.12 78 LYS A C 1
ATOM 606 O O . LYS A 1 78 ? 11.932 -4.532 -14.475 1.00 95.12 78 LYS A O 1
ATOM 611 N N . THR A 1 79 ? 11.912 -3.200 -16.287 1.00 95.06 79 THR A N 1
ATOM 612 C CA . THR A 1 79 ? 13.337 -2.850 -16.240 1.00 95.06 79 THR A CA 1
ATOM 613 C C . THR A 1 79 ? 13.683 -2.176 -14.917 1.00 95.06 79 THR A C 1
ATOM 615 O O . THR A 1 79 ? 14.630 -2.593 -14.258 1.00 95.06 79 THR A O 1
ATOM 618 N N . MET A 1 80 ? 12.898 -1.177 -14.494 1.00 95.44 80 MET A N 1
ATOM 619 C CA . MET A 1 80 ? 13.112 -0.511 -13.206 1.00 95.44 80 MET A CA 1
ATOM 620 C C . MET A 1 80 ? 13.000 -1.480 -12.037 1.00 95.44 80 MET A C 1
ATOM 622 O O . MET A 1 80 ? 13.863 -1.465 -11.170 1.00 95.44 80 MET A O 1
ATOM 626 N N . LEU A 1 81 ? 11.976 -2.338 -12.018 1.00 96.75 81 LEU A N 1
ATOM 627 C CA . LEU A 1 81 ? 11.829 -3.323 -10.950 1.00 96.75 81 LEU A CA 1
ATOM 628 C C . LEU A 1 81 ? 13.035 -4.270 -10.897 1.00 96.75 81 LEU A C 1
ATOM 630 O O . LEU A 1 81 ? 13.598 -4.461 -9.828 1.00 96.75 81 LEU A O 1
ATOM 634 N N . GLN A 1 82 ? 13.486 -4.791 -12.039 1.00 95.81 82 GLN A N 1
ATOM 635 C CA . GLN A 1 82 ? 14.614 -5.723 -12.087 1.00 95.81 82 GLN A CA 1
ATOM 636 C C 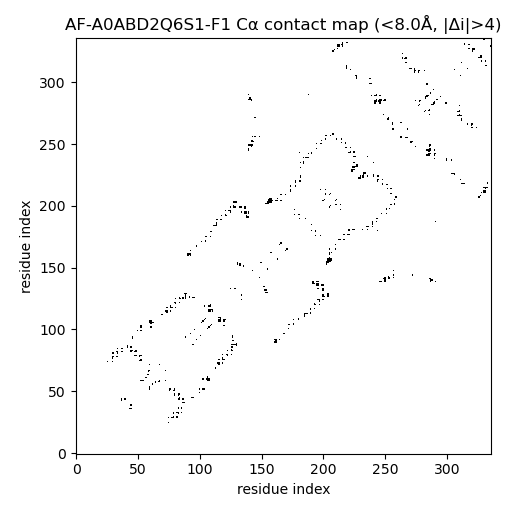. GLN A 1 82 ? 15.934 -5.080 -11.625 1.00 95.81 82 GLN A C 1
ATOM 638 O O . GLN A 1 82 ? 16.759 -5.743 -10.997 1.00 95.81 82 GLN A O 1
ATOM 643 N N . VAL A 1 83 ? 16.131 -3.789 -11.919 1.00 95.38 83 VAL A N 1
ATOM 644 C CA . VAL A 1 83 ? 17.261 -2.999 -11.403 1.00 95.38 83 VAL A CA 1
ATOM 645 C C . VAL A 1 83 ? 17.116 -2.766 -9.899 1.00 95.38 83 VAL A C 1
ATOM 647 O O . VAL A 1 83 ? 18.080 -2.957 -9.163 1.00 95.38 83 VAL A O 1
ATOM 650 N N . ALA A 1 84 ? 15.922 -2.396 -9.432 1.00 94.94 84 ALA A N 1
ATOM 651 C CA . ALA A 1 84 ? 15.645 -2.161 -8.018 1.00 94.94 84 ALA A CA 1
ATOM 652 C C . ALA A 1 84 ? 15.794 -3.434 -7.172 1.00 94.94 84 ALA A C 1
ATOM 654 O O . ALA A 1 84 ? 16.205 -3.350 -6.027 1.00 94.94 84 ALA A O 1
ATOM 655 N N . GLU A 1 85 ? 15.538 -4.623 -7.718 1.00 93.75 85 GLU A N 1
ATOM 656 C CA . GLU A 1 85 ? 15.787 -5.893 -7.017 1.00 93.75 85 GLU A CA 1
ATOM 657 C C . GLU A 1 85 ? 17.275 -6.126 -6.691 1.00 93.75 85 GLU A C 1
ATOM 659 O O . GLU A 1 85 ? 17.588 -6.958 -5.843 1.00 93.75 85 GLU A O 1
ATOM 664 N N . GLN A 1 86 ? 18.194 -5.402 -7.343 1.00 90.31 86 GLN A N 1
ATOM 665 C CA . GLN A 1 86 ? 19.628 -5.419 -7.018 1.00 90.31 86 GLN A CA 1
ATOM 666 C C . GLN A 1 86 ? 20.020 -4.352 -5.983 1.00 90.31 86 GLN A C 1
ATOM 668 O O . GLN A 1 86 ? 21.176 -4.316 -5.555 1.00 90.31 86 GLN A O 1
ATOM 673 N N . TYR A 1 87 ? 19.085 -3.476 -5.609 1.00 88.31 87 TYR A N 1
ATOM 674 C CA . TYR A 1 87 ? 19.285 -2.396 -4.653 1.00 88.31 87 TYR A CA 1
ATOM 675 C C . TYR A 1 87 ? 19.003 -2.884 -3.232 1.00 88.31 87 TYR A C 1
ATOM 677 O O . TYR A 1 87 ? 17.980 -3.513 -2.964 1.00 88.31 87 TYR A O 1
ATOM 685 N N . GLN A 1 88 ? 19.903 -2.567 -2.304 1.00 85.25 88 GLN A N 1
ATOM 686 C CA . GLN A 1 88 ? 19.671 -2.776 -0.879 1.00 85.25 88 GLN A CA 1
ATOM 687 C C . GLN A 1 88 ? 19.135 -1.479 -0.285 1.00 85.25 88 GLN A C 1
ATOM 689 O O . GLN A 1 88 ? 19.833 -0.467 -0.245 1.00 85.25 88 GLN A O 1
ATOM 694 N N . CYS A 1 89 ? 17.878 -1.496 0.159 1.00 81.31 89 CYS A N 1
ATOM 695 C CA . CYS A 1 89 ? 17.291 -0.322 0.782 1.00 81.31 89 CYS A CA 1
ATOM 696 C C . CYS A 1 89 ? 17.921 -0.083 2.157 1.00 81.31 89 CYS A C 1
ATOM 698 O O . CYS A 1 89 ? 17.723 -0.860 3.088 1.00 81.31 89 CYS A O 1
ATOM 700 N N . SER A 1 90 ? 18.689 0.999 2.266 1.00 82.00 90 SER A N 1
ATOM 701 C CA . SER A 1 90 ? 19.269 1.491 3.518 1.00 82.00 90 SER A CA 1
ATOM 702 C C . SER A 1 90 ? 18.531 2.745 3.992 1.00 82.00 90 SER A C 1
ATOM 704 O O . SER A 1 90 ? 17.965 2.773 5.083 1.00 82.00 90 SER A O 1
ATOM 706 N N . THR A 1 91 ? 18.462 3.751 3.121 1.00 87.81 91 THR A N 1
ATOM 707 C CA . THR A 1 91 ? 17.763 5.019 3.340 1.00 87.81 91 THR A CA 1
ATOM 708 C C . THR A 1 91 ? 16.728 5.233 2.242 1.00 87.81 91 THR A C 1
ATOM 710 O O . THR A 1 91 ? 17.072 5.455 1.079 1.00 87.81 91 THR A O 1
ATOM 713 N N . ILE A 1 92 ? 15.451 5.257 2.619 1.00 91.38 92 ILE A N 1
ATOM 714 C CA . ILE A 1 92 ? 14.327 5.323 1.674 1.00 91.38 92 ILE A CA 1
ATOM 715 C C . ILE A 1 92 ? 14.361 6.612 0.837 1.00 91.38 92 ILE A C 1
ATOM 717 O O . ILE A 1 92 ? 14.122 6.585 -0.372 1.00 91.38 92 ILE A O 1
ATOM 721 N N . SER A 1 93 ? 14.745 7.739 1.445 1.00 91.50 93 SER A N 1
ATOM 722 C CA . SER A 1 93 ? 14.815 9.043 0.768 1.00 91.50 93 SER A CA 1
ATOM 723 C C . SER A 1 93 ? 15.884 9.136 -0.332 1.00 91.50 93 SER A C 1
ATOM 725 O O . SER A 1 93 ? 15.754 9.975 -1.228 1.00 91.50 93 SER A O 1
ATOM 727 N N . ASN A 1 94 ? 16.896 8.258 -0.328 1.00 89.25 94 ASN A N 1
ATOM 728 C CA . ASN A 1 94 ? 17.912 8.213 -1.384 1.00 89.25 94 ASN A CA 1
ATOM 729 C C . ASN A 1 94 ? 17.322 7.673 -2.691 1.00 89.25 94 ASN A C 1
ATOM 731 O O . ASN A 1 94 ? 17.517 8.264 -3.756 1.00 89.25 94 ASN A O 1
ATOM 735 N N . ALA A 1 95 ? 16.582 6.565 -2.608 1.00 87.31 95 ALA A N 1
ATOM 736 C CA . ALA A 1 95 ? 15.945 5.949 -3.764 1.00 87.31 95 ALA A CA 1
ATOM 737 C C . ALA A 1 95 ? 14.666 6.688 -4.184 1.00 87.31 95 ALA A C 1
ATOM 739 O O . ALA A 1 95 ? 14.441 6.922 -5.372 1.00 87.31 95 ALA A O 1
ATOM 740 N N . LEU A 1 96 ? 13.849 7.110 -3.216 1.00 92.50 96 LEU A N 1
ATOM 741 C CA . LEU A 1 96 ? 12.577 7.798 -3.444 1.00 92.50 96 LEU A CA 1
ATOM 742 C C . LEU A 1 96 ? 12.704 9.318 -3.312 1.00 92.50 96 LEU A C 1
ATOM 744 O O . LEU A 1 96 ? 11.894 9.968 -2.656 1.00 92.50 96 LEU A O 1
ATOM 748 N N . HIS A 1 97 ? 13.695 9.918 -3.972 1.00 90.62 97 HIS A N 1
ATOM 749 C CA . HIS A 1 97 ? 13.829 11.377 -3.994 1.00 90.62 97 HIS A CA 1
ATOM 750 C C . HIS A 1 97 ? 12.510 12.052 -4.453 1.00 90.62 97 HIS A C 1
ATOM 752 O O . HIS A 1 97 ? 11.892 11.556 -5.403 1.00 90.62 97 HIS A O 1
ATOM 758 N N . PRO A 1 98 ? 12.082 13.193 -3.868 1.00 92.25 98 PRO A N 1
ATOM 759 C CA . PRO A 1 98 ? 10.748 13.765 -4.089 1.00 92.25 98 PRO A CA 1
ATOM 760 C C . PRO A 1 98 ? 10.311 13.894 -5.555 1.00 92.25 98 PRO A C 1
ATOM 762 O O . PRO A 1 98 ? 9.181 13.551 -5.892 1.00 92.25 98 PRO A O 1
ATOM 765 N N . GLU A 1 99 ? 11.200 14.335 -6.451 1.00 91.88 99 GLU A N 1
ATOM 766 C CA . GLU A 1 99 ? 10.869 14.461 -7.880 1.00 91.88 99 GLU A CA 1
ATOM 767 C C . GLU A 1 99 ? 10.705 13.099 -8.577 1.00 91.88 99 GLU A C 1
ATOM 769 O O . GLU A 1 99 ? 9.792 12.924 -9.384 1.00 91.88 99 GLU A O 1
ATOM 774 N N . PHE A 1 100 ? 11.533 12.107 -8.228 1.00 93.31 100 PHE A N 1
ATOM 775 C CA . PHE A 1 100 ? 11.385 10.740 -8.736 1.00 93.31 100 PHE A CA 1
ATOM 776 C C . PHE A 1 100 ? 10.044 10.153 -8.288 1.00 93.31 100 PHE A C 1
ATOM 778 O O . PHE A 1 100 ? 9.266 9.669 -9.112 1.00 93.31 100 PHE A O 1
ATOM 785 N N . LEU A 1 101 ? 9.736 10.276 -6.995 1.00 95.44 101 LEU A N 1
ATOM 786 C CA . LEU A 1 101 ? 8.489 9.791 -6.421 1.00 95.44 101 LEU A CA 1
ATOM 787 C C . LEU A 1 101 ? 7.271 10.488 -7.041 1.00 95.44 101 LEU A C 1
ATOM 789 O O . LEU A 1 101 ? 6.301 9.8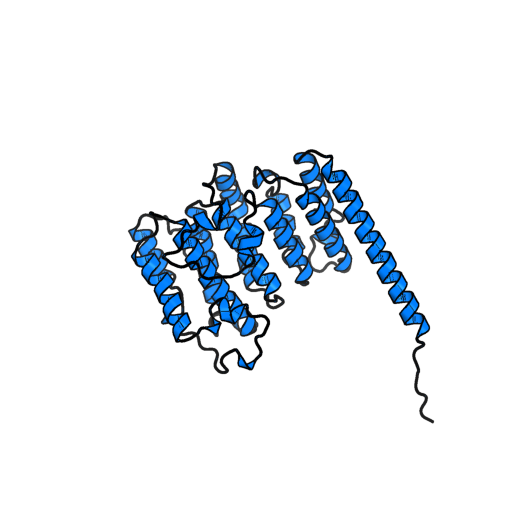34 -7.414 1.00 95.44 101 LEU A O 1
ATOM 793 N N . LYS A 1 102 ? 7.325 11.808 -7.228 1.00 94.31 102 LYS A N 1
ATOM 794 C CA . LYS A 1 102 ? 6.270 12.580 -7.896 1.00 94.31 102 LYS A CA 1
ATOM 795 C C . LYS A 1 102 ? 6.023 12.107 -9.324 1.00 94.31 102 LYS A C 1
ATOM 797 O O . LYS A 1 102 ? 4.860 11.921 -9.689 1.00 94.31 102 LYS A O 1
ATOM 802 N N . ASN A 1 103 ? 7.073 11.878 -10.109 1.00 93.62 103 ASN A N 1
ATOM 803 C CA . ASN A 1 103 ? 6.943 11.379 -11.479 1.00 93.62 103 ASN A CA 1
ATOM 804 C C . ASN A 1 103 ? 6.363 9.962 -11.507 1.00 93.62 103 ASN A C 1
ATOM 806 O O . ASN A 1 103 ? 5.445 9.687 -12.282 1.00 93.62 103 ASN A O 1
ATOM 810 N N . LEU A 1 104 ? 6.814 9.089 -10.605 1.00 95.56 104 LEU A N 1
ATOM 811 C CA . LEU A 1 104 ? 6.291 7.734 -10.481 1.00 95.56 104 LEU A CA 1
ATOM 812 C C . LEU A 1 104 ? 4.802 7.740 -10.096 1.00 95.56 104 LEU A C 1
ATOM 814 O O . LEU A 1 104 ? 3.984 7.125 -10.782 1.00 95.56 104 LEU A O 1
ATOM 818 N N . LEU A 1 105 ? 4.424 8.483 -9.051 1.00 95.69 105 LEU A N 1
ATOM 819 C CA . LEU A 1 105 ? 3.064 8.483 -8.505 1.00 95.69 105 LEU A CA 1
ATOM 820 C C . LEU A 1 105 ? 2.061 9.243 -9.378 1.00 95.69 105 LEU A C 1
ATOM 822 O O . LEU A 1 105 ? 0.966 8.744 -9.632 1.00 95.69 105 LEU A O 1
ATOM 826 N N . ARG A 1 106 ? 2.406 10.439 -9.870 1.00 92.25 106 ARG A N 1
ATOM 827 C CA . ARG A 1 106 ? 1.486 11.255 -10.687 1.00 92.25 106 ARG A CA 1
ATOM 828 C C . ARG A 1 106 ? 1.511 10.892 -12.170 1.00 92.25 106 ARG A C 1
ATOM 830 O O . ARG A 1 106 ? 0.534 11.181 -12.862 1.00 92.25 106 ARG A O 1
ATOM 837 N N . GLY A 1 107 ? 2.595 10.285 -12.652 1.00 89.75 107 GLY A N 1
ATOM 838 C CA . GLY A 1 107 ? 2.761 9.889 -14.050 1.00 89.75 107 GLY A CA 1
ATOM 839 C C . GLY A 1 107 ? 2.344 8.446 -14.329 1.00 89.75 107 GLY A C 1
ATOM 840 O O . GLY A 1 107 ? 1.585 8.200 -15.267 1.00 89.75 107 GLY A O 1
ATOM 841 N N . VAL A 1 108 ? 2.812 7.488 -13.519 1.00 92.38 108 VAL A N 1
ATOM 842 C CA . VAL A 1 108 ? 2.687 6.051 -13.834 1.00 92.38 108 VAL A CA 1
ATOM 843 C C . VAL A 1 108 ? 1.713 5.315 -12.915 1.00 92.38 108 VAL A C 1
ATOM 845 O O . VAL A 1 108 ? 0.928 4.500 -13.387 1.00 92.38 108 VAL A O 1
ATOM 848 N N . ALA A 1 109 ? 1.677 5.630 -11.621 1.00 94.38 109 ALA A N 1
ATOM 849 C CA . ALA A 1 109 ? 0.795 4.947 -10.665 1.00 94.38 109 ALA A CA 1
ATOM 850 C C . ALA A 1 109 ? -0.708 5.195 -10.914 1.00 94.38 109 ALA A C 1
ATOM 852 O O . ALA A 1 109 ? -1.562 4.478 -10.404 1.00 94.38 109 ALA A O 1
ATOM 853 N N . VAL A 1 110 ? -1.027 6.209 -11.721 1.00 91.19 110 VAL A N 1
ATOM 854 C CA . VAL A 1 110 ? -2.382 6.579 -12.161 1.00 91.19 110 VAL A CA 1
ATOM 855 C C . VAL A 1 110 ? -2.726 6.031 -13.551 1.00 91.19 110 VAL A C 1
ATOM 857 O O . VAL A 1 110 ? -3.672 6.506 -14.185 1.00 91.19 110 VAL A O 1
ATOM 860 N N . ASP A 1 111 ? -1.934 5.090 -14.072 1.00 91.38 111 ASP A N 1
ATOM 861 C CA . ASP A 1 111 ? -2.216 4.450 -15.355 1.00 91.38 111 ASP A CA 1
ATOM 862 C C . ASP A 1 111 ? -3.554 3.697 -15.309 1.00 91.38 111 ASP A C 1
ATOM 864 O O . ASP A 1 111 ? -3.945 3.168 -14.271 1.00 91.38 111 ASP A O 1
ATOM 868 N N . LYS A 1 112 ? -4.258 3.630 -16.444 1.00 88.56 112 LYS A N 1
ATOM 869 C CA . LYS A 1 112 ? -5.520 2.891 -16.572 1.00 88.56 112 LYS A CA 1
ATOM 870 C C . LYS A 1 112 ? -5.310 1.380 -16.503 1.00 88.56 112 LYS A C 1
ATOM 872 O O . LYS A 1 112 ? -6.221 0.672 -16.081 1.00 88.56 112 LYS A O 1
ATOM 877 N N . ASP A 1 113 ? -4.141 0.889 -16.912 1.00 90.94 113 ASP A N 1
ATOM 878 C CA . ASP A 1 113 ? -3.821 -0.534 -16.865 1.00 90.94 113 ASP A CA 1
ATOM 879 C C . ASP A 1 113 ? -3.426 -0.962 -15.434 1.00 90.94 113 ASP A C 1
ATOM 881 O O . ASP A 1 113 ? -2.391 -0.516 -14.924 1.00 90.94 113 ASP A O 1
ATOM 885 N N . PRO A 1 114 ? -4.204 -1.843 -14.770 1.00 93.06 114 PRO A N 1
ATOM 886 C CA . PRO A 1 114 ? -3.862 -2.345 -13.441 1.00 93.06 114 PRO A CA 1
ATOM 887 C C . PRO A 1 114 ? -2.515 -3.072 -13.400 1.00 93.06 114 PRO A C 1
ATOM 889 O O . PRO A 1 114 ? -1.851 -3.032 -12.369 1.00 93.06 114 PRO A O 1
ATOM 892 N N . ALA A 1 115 ? -2.070 -3.699 -14.495 1.00 93.81 115 ALA A N 1
ATOM 893 C CA . ALA A 1 115 ? -0.784 -4.388 -14.518 1.00 93.81 115 ALA A CA 1
ATOM 894 C C . ALA A 1 115 ? 0.381 -3.409 -14.314 1.00 93.81 115 ALA A C 1
ATOM 896 O O . ALA A 1 115 ? 1.299 -3.699 -13.549 1.00 93.81 115 ALA A O 1
ATOM 897 N N . ILE A 1 116 ? 0.323 -2.227 -14.938 1.00 94.62 116 ILE A N 1
ATOM 898 C CA . ILE A 1 116 ? 1.329 -1.172 -14.754 1.00 94.62 116 ILE A CA 1
ATOM 899 C C . ILE A 1 116 ? 1.317 -0.683 -13.304 1.00 94.62 116 ILE A C 1
ATOM 901 O O . ILE A 1 116 ? 2.379 -0.585 -12.689 1.00 94.62 116 ILE A O 1
ATOM 905 N N . ARG A 1 117 ? 0.128 -0.447 -12.731 1.00 96.38 117 ARG A N 1
ATOM 906 C CA . ARG A 1 117 ? -0.005 -0.032 -11.324 1.00 96.38 117 ARG A CA 1
ATOM 907 C C . ARG A 1 117 ? 0.593 -1.061 -10.362 1.00 96.38 117 ARG A C 1
ATOM 909 O O . ARG A 1 117 ? 1.324 -0.672 -9.458 1.00 96.38 117 ARG A O 1
ATOM 916 N N . ILE A 1 118 ? 0.393 -2.359 -10.609 1.00 97.56 118 ILE A N 1
ATOM 917 C CA . ILE A 1 118 ? 1.026 -3.436 -9.831 1.00 97.56 118 ILE A CA 1
ATOM 918 C C . ILE A 1 118 ? 2.555 -3.332 -9.875 1.00 97.56 118 ILE A C 1
ATOM 920 O O . ILE A 1 118 ? 3.202 -3.459 -8.838 1.00 97.56 118 ILE A O 1
ATOM 924 N N . TYR A 1 119 ? 3.155 -3.087 -11.044 1.00 97.62 119 TYR A N 1
ATOM 925 C CA . TYR A 1 119 ? 4.610 -2.917 -11.129 1.00 97.62 119 TYR A CA 1
ATOM 926 C C . TYR A 1 119 ? 5.104 -1.672 -10.390 1.00 97.62 119 TYR A C 1
ATOM 928 O O . TYR A 1 119 ? 6.174 -1.722 -9.790 1.00 97.62 119 TYR A O 1
ATOM 936 N N . VAL A 1 120 ? 4.327 -0.585 -10.381 1.00 97.75 120 VAL A N 1
ATOM 937 C CA . VAL A 1 120 ? 4.643 0.586 -9.550 1.00 97.75 120 VAL A CA 1
ATOM 938 C C . VAL A 1 120 ? 4.627 0.216 -8.068 1.00 97.75 120 VAL A C 1
ATOM 940 O O . VAL A 1 120 ? 5.562 0.565 -7.356 1.00 97.75 120 VAL A O 1
ATOM 943 N N . GLN A 1 121 ? 3.623 -0.534 -7.606 1.00 98.38 121 GLN A N 1
ATOM 944 C CA . GLN A 1 121 ? 3.570 -0.980 -6.212 1.00 98.38 121 GLN A CA 1
ATOM 945 C C . GLN A 1 121 ? 4.737 -1.902 -5.855 1.00 98.38 121 GLN A C 1
ATOM 947 O O . GLN A 1 121 ? 5.378 -1.691 -4.836 1.00 98.38 121 GLN A O 1
ATOM 952 N N . LYS A 1 122 ? 5.076 -2.869 -6.715 1.00 98.06 122 LYS A N 1
ATOM 953 C CA . LYS A 1 122 ? 6.244 -3.740 -6.507 1.00 98.06 122 LYS A CA 1
ATOM 954 C C . LYS A 1 122 ? 7.543 -2.948 -6.425 1.00 98.06 122 LYS A C 1
ATOM 956 O O . LYS A 1 122 ? 8.355 -3.219 -5.553 1.00 98.06 122 LYS A O 1
ATOM 961 N N . LEU A 1 123 ? 7.714 -1.946 -7.290 1.00 97.88 123 LEU A N 1
ATOM 962 C CA . LEU A 1 123 ? 8.872 -1.059 -7.237 1.00 97.88 123 LEU A CA 1
ATOM 963 C C . LEU A 1 123 ? 8.924 -0.304 -5.903 1.00 97.88 123 LEU A C 1
ATOM 965 O O . LEU A 1 123 ? 9.973 -0.257 -5.273 1.00 97.88 123 LEU A O 1
ATOM 969 N N . LEU A 1 124 ? 7.794 0.240 -5.443 1.00 97.56 124 LEU A N 1
ATOM 970 C CA . LEU A 1 124 ? 7.702 0.879 -4.129 1.00 97.56 124 LEU A CA 1
ATOM 971 C C . LEU A 1 124 ? 8.038 -0.103 -3.000 1.00 97.56 124 LEU A C 1
ATOM 973 O O . LEU A 1 124 ? 8.774 0.266 -2.093 1.00 97.56 124 LEU A O 1
ATOM 977 N N . HIS A 1 125 ? 7.558 -1.350 -3.063 1.00 97.25 125 HIS A N 1
ATOM 978 C CA . HIS A 1 125 ? 7.891 -2.383 -2.077 1.00 97.25 125 HIS A CA 1
ATOM 979 C C . HIS A 1 125 ? 9.398 -2.595 -2.010 1.00 97.25 125 HIS A C 1
ATOM 981 O O . HIS A 1 125 ? 9.976 -2.451 -0.941 1.00 97.25 125 HIS A O 1
ATOM 987 N N . THR A 1 126 ? 10.047 -2.835 -3.148 1.00 96.06 126 THR A N 1
ATOM 988 C CA . THR A 1 126 ? 11.497 -3.049 -3.219 1.00 96.06 126 THR A CA 1
ATOM 989 C C . THR A 1 126 ? 12.302 -1.855 -2.697 1.00 96.06 126 THR A C 1
ATOM 991 O O . THR A 1 126 ? 13.325 -2.042 -2.048 1.00 96.06 126 THR A O 1
ATOM 994 N N . LEU A 1 127 ? 11.845 -0.626 -2.952 1.00 95.38 127 LEU A N 1
ATOM 995 C CA . LEU A 1 127 ? 12.554 0.591 -2.544 1.00 95.38 127 LEU A CA 1
ATOM 996 C C . LEU A 1 127 ? 12.252 1.045 -1.106 1.00 95.38 127 LEU A C 1
ATOM 998 O O . LEU A 1 127 ? 12.925 1.950 -0.622 1.00 95.38 127 LEU A O 1
ATOM 1002 N N . MET A 1 128 ? 11.264 0.456 -0.424 1.00 94.06 128 MET A N 1
ATOM 1003 C CA . MET A 1 128 ? 10.900 0.813 0.959 1.00 94.06 128 MET A CA 1
ATOM 1004 C C . MET A 1 128 ? 11.157 -0.307 1.968 1.00 94.06 128 MET A C 1
ATOM 1006 O O . MET A 1 128 ? 11.431 -0.018 3.125 1.00 94.06 128 MET A O 1
ATOM 1010 N N . ASP A 1 129 ? 11.072 -1.569 1.554 1.00 94.38 129 ASP A N 1
ATOM 1011 C CA . ASP A 1 129 ? 11.105 -2.732 2.442 1.00 94.38 129 ASP A CA 1
ATOM 1012 C C . ASP A 1 129 ? 12.533 -3.105 2.869 1.00 94.38 129 ASP A C 1
ATOM 1014 O O . ASP A 1 129 ? 13.154 -4.012 2.308 1.00 94.38 129 ASP A O 1
ATOM 1018 N N . ARG A 1 130 ? 13.054 -2.406 3.884 1.00 92.19 130 ARG A N 1
ATOM 1019 C CA . ARG A 1 130 ? 14.396 -2.642 4.450 1.00 92.19 130 ARG A CA 1
ATOM 1020 C C . ARG A 1 130 ? 14.511 -4.016 5.112 1.00 92.19 130 ARG A C 1
ATOM 1022 O O . ARG A 1 130 ? 15.598 -4.581 5.188 1.00 92.19 130 ARG A O 1
ATOM 1029 N N . ASN A 1 131 ? 13.384 -4.555 5.577 1.00 91.50 131 ASN A N 1
ATOM 1030 C CA . ASN A 1 131 ? 13.330 -5.738 6.432 1.00 91.50 131 ASN A CA 1
ATOM 1031 C C . ASN A 1 131 ? 12.680 -6.967 5.764 1.00 91.50 131 ASN A C 1
ATOM 1033 O O . ASN A 1 131 ? 12.382 -7.964 6.425 1.00 91.50 131 ASN A O 1
ATOM 1037 N N . HIS A 1 132 ? 12.448 -6.916 4.450 1.00 93.19 132 HIS A N 1
ATOM 1038 C CA . HIS A 1 132 ? 11.859 -8.010 3.669 1.00 93.19 132 HIS A CA 1
ATOM 1039 C C . HIS A 1 132 ? 10.490 -8.498 4.196 1.00 93.19 132 HIS A C 1
ATOM 1041 O O . HIS A 1 132 ? 10.159 -9.689 4.155 1.00 93.19 132 HIS A O 1
ATOM 1047 N N . ASN A 1 133 ? 9.671 -7.575 4.703 1.00 95.81 133 ASN A N 1
ATOM 1048 C CA . ASN A 1 133 ? 8.323 -7.832 5.199 1.00 95.81 133 ASN A CA 1
ATOM 1049 C C . ASN A 1 133 ? 7.285 -7.979 4.075 1.00 95.81 133 ASN A C 1
ATOM 1051 O O . ASN A 1 133 ? 6.245 -8.606 4.289 1.00 95.81 133 ASN A O 1
ATOM 1055 N N . SER A 1 134 ? 7.538 -7.439 2.880 1.00 95.75 134 SER A N 1
ATOM 1056 C CA . SER A 1 134 ? 6.589 -7.376 1.756 1.00 95.75 134 SER A CA 1
ATOM 1057 C C . SER A 1 134 ? 5.930 -8.721 1.445 1.00 95.75 134 SER A C 1
ATOM 1059 O O . SER A 1 134 ? 4.706 -8.800 1.356 1.00 95.75 134 SER A O 1
ATOM 1061 N N . ALA A 1 135 ? 6.701 -9.810 1.380 1.00 94.94 135 ALA A N 1
ATOM 1062 C CA . ALA A 1 135 ? 6.172 -11.151 1.119 1.00 94.94 135 ALA A CA 1
ATOM 1063 C C . ALA A 1 135 ? 5.100 -11.591 2.139 1.00 94.94 135 ALA A C 1
ATOM 1065 O O . ALA A 1 135 ? 4.141 -12.273 1.775 1.00 94.94 135 ALA A O 1
ATOM 1066 N N . LYS A 1 136 ? 5.240 -11.180 3.405 1.00 96.00 136 LYS A N 1
ATOM 1067 C CA . LYS A 1 136 ? 4.279 -11.461 4.483 1.00 96.00 136 LYS A CA 1
ATOM 1068 C C . LYS A 1 136 ? 3.078 -10.514 4.412 1.00 96.00 136 LYS A C 1
ATOM 1070 O O . LYS A 1 136 ? 1.943 -10.945 4.606 1.00 96.00 136 LYS A O 1
ATOM 1075 N N . LEU A 1 137 ? 3.324 -9.249 4.072 1.00 97.06 137 LEU A N 1
ATOM 1076 C CA . LEU A 1 137 ? 2.321 -8.182 3.982 1.00 97.06 137 LEU A CA 1
ATOM 1077 C C . LEU A 1 137 ? 1.413 -8.276 2.750 1.00 97.06 137 LEU A C 1
ATOM 1079 O O . LEU A 1 137 ? 0.321 -7.712 2.753 1.00 97.06 137 LEU A O 1
ATOM 1083 N N . MET A 1 138 ? 1.809 -9.030 1.721 1.00 96.94 138 MET A N 1
ATOM 1084 C CA . MET A 1 138 ? 0.951 -9.318 0.564 1.00 96.94 138 MET A CA 1
ATOM 1085 C C . MET A 1 138 ? -0.348 -10.043 0.944 1.00 96.94 138 MET A C 1
ATOM 1087 O O . MET A 1 138 ? -1.334 -9.976 0.209 1.00 96.94 138 MET A O 1
ATOM 1091 N N . LYS A 1 139 ? -0.377 -10.741 2.086 1.00 95.81 139 LYS A N 1
ATOM 1092 C CA . LYS A 1 139 ? -1.586 -11.390 2.592 1.00 95.81 139 LYS A CA 1
ATOM 1093 C C . LYS A 1 139 ? -2.393 -10.412 3.447 1.00 95.81 139 LYS A C 1
ATOM 1095 O O . LYS A 1 139 ? -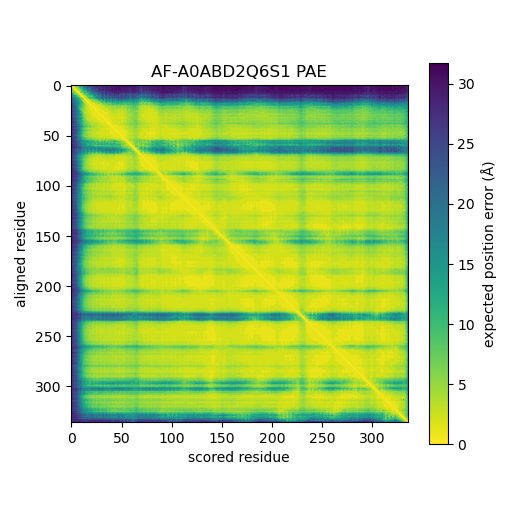2.093 -10.209 4.621 1.00 95.81 139 LYS A O 1
ATOM 1100 N N . VAL A 1 140 ? -3.492 -9.900 2.895 1.00 98.06 140 VAL A N 1
ATOM 1101 C CA . VAL A 1 140 ? -4.445 -9.077 3.656 1.00 98.06 140 VAL A CA 1
ATOM 1102 C C . VAL A 1 140 ? -5.093 -9.924 4.757 1.00 98.06 140 VAL A C 1
ATOM 1104 O O . VAL A 1 140 ? -5.727 -10.948 4.485 1.00 98.06 140 VAL A O 1
ATOM 1107 N N . ARG A 1 141 ? -4.930 -9.513 6.018 1.00 97.38 141 ARG A N 1
ATOM 1108 C CA . ARG A 1 141 ? -5.426 -10.242 7.196 1.00 97.38 141 ARG A CA 1
ATOM 1109 C C . ARG A 1 141 ? -5.779 -9.311 8.350 1.00 97.38 141 ARG A C 1
ATOM 1111 O O . ARG A 1 141 ? -5.383 -8.153 8.360 1.00 97.38 141 ARG A O 1
ATOM 1118 N N . ILE A 1 142 ? -6.514 -9.839 9.320 1.00 98.25 142 ILE A N 1
ATOM 1119 C CA . ILE A 1 142 ? -6.707 -9.190 10.618 1.00 98.25 142 ILE A CA 1
ATOM 1120 C C . ILE A 1 142 ? -5.519 -9.560 11.509 1.00 98.25 142 ILE A C 1
ATOM 1122 O O . ILE A 1 142 ? -5.125 -10.729 11.534 1.00 98.25 142 ILE A O 1
ATOM 1126 N N . TYR A 1 143 ? -4.963 -8.575 12.206 1.00 96.69 143 TYR A N 1
ATOM 1127 C CA . TYR A 1 143 ? -3.983 -8.778 13.273 1.00 96.69 143 TYR A CA 1
ATOM 1128 C C . TYR A 1 143 ? -4.758 -8.858 14.585 1.00 96.69 143 TYR A C 1
ATOM 1130 O O . TYR A 1 143 ? -5.527 -7.942 14.863 1.00 96.69 143 TYR A O 1
ATOM 1138 N N . THR A 1 144 ? -4.658 -9.957 15.338 1.00 94.31 144 THR A N 1
ATOM 1139 C CA . THR A 1 144 ? -5.476 -10.119 16.557 1.00 94.31 144 THR A CA 1
ATOM 1140 C C . THR A 1 144 ? -4.855 -9.397 17.754 1.00 94.31 144 THR A C 1
ATOM 1142 O O . THR A 1 144 ? -3.683 -9.007 17.732 1.00 94.31 144 THR A O 1
ATOM 1145 N N . GLN A 1 145 ? -5.639 -9.201 18.819 1.00 89.44 145 GLN A N 1
ATOM 1146 C CA . GLN A 1 145 ? -5.153 -8.524 20.024 1.00 89.44 145 GLN A CA 1
ATOM 1147 C C . GLN A 1 145 ? -3.999 -9.297 20.673 1.00 89.44 145 GLN A C 1
ATOM 1149 O O . GLN A 1 145 ? -2.996 -8.692 21.054 1.00 89.44 145 GLN A O 1
ATOM 1154 N N . GLU A 1 146 ? -4.116 -10.622 20.725 1.00 87.88 146 GLU A N 1
ATOM 1155 C CA . GLU A 1 146 ? -3.198 -11.542 21.401 1.00 87.88 146 GLU A CA 1
ATOM 1156 C C . GLU A 1 146 ? -1.908 -11.796 20.612 1.00 87.88 146 GLU A C 1
ATOM 1158 O O . GLU A 1 146 ? -0.904 -12.216 21.181 1.00 87.88 146 GLU A O 1
ATOM 1163 N N . GLU A 1 147 ? -1.925 -11.555 19.302 1.00 89.12 147 GLU A N 1
ATOM 1164 C CA . GLU A 1 147 ? -0.791 -11.811 18.420 1.00 89.12 147 GLU A CA 1
ATOM 1165 C C . GLU A 1 147 ? 0.361 -10.826 18.677 1.00 89.12 147 GLU A C 1
ATOM 1167 O O . GLU A 1 147 ? 0.161 -9.612 18.732 1.00 89.12 147 GLU A O 1
ATOM 1172 N N . SER A 1 148 ? 1.595 -11.314 18.784 1.00 88.25 148 SER A N 1
ATOM 1173 C CA . SER A 1 148 ? 2.787 -10.458 18.790 1.00 88.25 148 SER A CA 1
ATOM 1174 C C . SER A 1 148 ? 3.196 -10.134 17.351 1.00 88.25 148 SER A C 1
ATOM 1176 O O . SER A 1 148 ? 3.608 -11.021 16.607 1.00 88.25 148 SER A O 1
ATOM 1178 N N . LEU A 1 149 ? 3.127 -8.854 16.951 1.00 89.38 149 LEU A N 1
ATOM 1179 C CA . LEU A 1 149 ? 3.570 -8.438 15.609 1.00 89.38 149 LEU A CA 1
ATOM 1180 C C . LEU A 1 149 ? 5.042 -8.771 15.358 1.00 89.38 149 LEU A C 1
ATOM 1182 O O . LEU A 1 149 ? 5.399 -9.117 14.238 1.00 89.38 149 LEU A O 1
ATOM 1186 N N . SER A 1 150 ? 5.880 -8.663 16.390 1.00 86.12 150 SER A N 1
ATOM 1187 C CA . SER A 1 150 ? 7.331 -8.853 16.297 1.00 86.12 150 SER A CA 1
ATOM 1188 C C . SER A 1 150 ? 7.732 -10.286 15.932 1.00 86.12 150 SER A C 1
ATOM 1190 O O . SER A 1 150 ? 8.856 -10.506 15.488 1.00 86.12 150 SER A O 1
ATOM 1192 N N . ASP A 1 151 ? 6.831 -11.253 16.117 1.00 85.44 151 ASP A N 1
ATOM 1193 C CA . ASP A 1 151 ? 7.089 -12.663 15.815 1.00 85.44 151 ASP A CA 1
ATOM 1194 C C . ASP A 1 151 ? 7.027 -12.916 14.301 1.00 85.44 151 ASP A C 1
ATOM 1196 O O . ASP A 1 151 ? 7.733 -13.771 13.765 1.00 85.44 151 ASP A O 1
ATOM 1200 N N . GLU A 1 152 ? 6.199 -12.141 13.594 1.00 86.25 152 GLU A N 1
ATOM 1201 C CA . GLU A 1 152 ? 6.008 -12.264 12.152 1.00 86.25 152 GLU A CA 1
ATOM 1202 C C . GLU A 1 152 ? 6.685 -11.142 11.366 1.00 86.25 152 GLU A C 1
ATOM 1204 O O . GLU A 1 152 ? 7.221 -11.398 10.287 1.00 86.25 152 GLU A O 1
ATOM 1209 N N . LEU A 1 153 ? 6.681 -9.911 11.874 1.00 92.62 153 LEU A N 1
ATOM 1210 C CA . LEU A 1 153 ? 7.103 -8.708 11.161 1.00 92.62 153 LEU A CA 1
ATOM 1211 C C . LEU A 1 153 ? 8.255 -8.013 11.877 1.00 92.62 153 LEU A C 1
ATOM 1213 O O . LEU A 1 153 ? 8.245 -7.797 13.088 1.00 92.62 153 LEU A O 1
ATOM 1217 N N . GLN A 1 154 ? 9.242 -7.602 11.091 1.00 90.69 154 GLN A N 1
ATOM 1218 C CA . GLN A 1 154 ? 10.365 -6.822 11.585 1.00 90.69 154 GLN A CA 1
ATOM 1219 C C . GLN A 1 154 ? 9.984 -5.343 11.570 1.00 90.69 154 GLN A C 1
ATOM 1221 O O . GLN A 1 154 ? 9.796 -4.755 10.509 1.00 90.69 154 GLN A O 1
ATOM 1226 N N . CYS A 1 155 ? 9.822 -4.765 12.758 1.00 85.12 155 CYS A N 1
ATOM 1227 C CA . CYS A 1 155 ? 9.468 -3.359 12.932 1.00 85.12 155 CYS A CA 1
ATOM 1228 C C . CYS A 1 155 ? 10.721 -2.545 13.262 1.00 85.12 155 CYS A C 1
ATOM 1230 O O . CYS A 1 155 ? 11.503 -2.955 14.124 1.00 85.12 155 CYS A O 1
ATOM 1232 N N . GLN A 1 156 ? 10.862 -1.365 12.662 1.00 78.88 156 GLN A N 1
ATOM 1233 C CA . GLN A 1 156 ? 11.952 -0.438 12.950 1.00 78.88 156 GLN A CA 1
ATOM 1234 C C . GLN A 1 156 ? 11.391 0.898 13.451 1.00 78.88 156 GLN A C 1
ATOM 1236 O O . GLN A 1 156 ? 10.330 1.340 13.017 1.00 78.88 156 GLN A O 1
ATOM 1241 N N . SER A 1 157 ? 12.089 1.535 14.391 1.00 84.12 157 SER A N 1
ATOM 1242 C CA . SER A 1 157 ? 11.782 2.917 14.770 1.00 84.12 157 SER A CA 1
ATOM 1243 C C . SER A 1 157 ? 12.223 3.869 13.655 1.00 84.12 157 SER A C 1
ATOM 1245 O O . SER A 1 157 ? 13.323 3.673 13.132 1.00 84.12 157 SER A O 1
ATOM 1247 N N . PRO A 1 158 ? 11.442 4.914 13.331 1.00 86.38 158 PRO A N 1
ATOM 1248 C CA . PRO A 1 158 ? 11.862 5.891 12.334 1.00 86.38 158 PRO A CA 1
ATOM 1249 C C . PRO A 1 158 ? 13.171 6.552 12.716 1.00 86.38 158 PRO A C 1
ATOM 1251 O O . PRO A 1 158 ? 13.377 6.920 13.878 1.00 86.38 158 PRO A O 1
ATOM 1254 N N . ASP A 1 159 ? 14.007 6.796 11.716 1.00 88.56 159 ASP A N 1
ATOM 1255 C CA . ASP A 1 159 ? 15.087 7.757 11.854 1.00 88.56 159 ASP A CA 1
ATOM 1256 C C . ASP A 1 159 ? 14.639 9.183 11.459 1.00 88.56 159 ASP A C 1
ATOM 1258 O O . ASP A 1 159 ? 13.510 9.444 11.034 1.00 88.56 159 ASP A O 1
ATOM 1262 N N . MET A 1 160 ? 15.528 10.164 11.639 1.00 90.50 160 MET A N 1
ATOM 1263 C CA . MET A 1 160 ? 15.234 11.558 11.285 1.00 90.50 160 MET A CA 1
ATOM 1264 C C . MET A 1 160 ? 14.999 11.742 9.776 1.00 90.50 160 MET A C 1
ATOM 1266 O O . MET A 1 160 ? 14.243 12.628 9.373 1.00 90.50 160 MET A O 1
ATOM 1270 N N . GLN A 1 161 ? 15.656 10.943 8.933 1.00 90.94 161 GLN A N 1
ATOM 1271 C CA . GLN A 1 161 ? 15.519 11.036 7.482 1.00 90.94 161 GLN A CA 1
ATOM 1272 C C . GLN A 1 161 ? 14.154 10.509 7.036 1.00 90.94 161 GLN A C 1
ATOM 1274 O O . GLN A 1 161 ? 13.534 11.135 6.180 1.00 90.94 161 GLN A O 1
ATOM 1279 N N . ASP A 1 162 ? 13.660 9.444 7.665 1.00 91.69 162 ASP A N 1
ATOM 1280 C CA . ASP A 1 162 ? 12.318 8.888 7.487 1.00 91.69 162 ASP A CA 1
ATOM 1281 C C . ASP A 1 162 ? 11.241 9.938 7.827 1.00 91.69 162 ASP A C 1
ATOM 1283 O O . ASP A 1 162 ? 10.340 10.215 7.029 1.00 91.69 162 ASP A O 1
ATOM 1287 N N . ILE A 1 163 ? 11.389 10.628 8.966 1.00 91.44 163 ILE A N 1
ATOM 1288 C CA . ILE A 1 163 ? 10.475 11.710 9.377 1.00 91.44 163 ILE A CA 1
ATOM 1289 C C . ILE A 1 163 ? 10.497 12.869 8.370 1.00 91.44 163 ILE A C 1
ATOM 1291 O O . ILE A 1 163 ? 9.446 13.376 7.969 1.00 91.44 163 ILE A O 1
ATOM 1295 N N . LEU A 1 164 ? 11.683 13.317 7.949 1.00 92.81 164 LEU A N 1
ATOM 1296 C CA . LEU A 1 164 ? 11.817 14.410 6.979 1.00 92.81 164 LEU A CA 1
ATOM 1297 C C . LEU A 1 164 ? 11.262 14.029 5.605 1.00 92.81 164 LEU A C 1
ATOM 1299 O O . LEU A 1 164 ? 10.602 14.848 4.962 1.00 92.81 164 LEU A O 1
ATOM 1303 N N . PHE A 1 165 ? 11.485 12.789 5.176 1.00 94.00 165 PHE A N 1
ATOM 1304 C CA . PHE A 1 165 ? 10.922 12.242 3.951 1.00 94.00 165 PHE A CA 1
ATOM 1305 C C . PHE A 1 165 ? 9.394 12.290 3.981 1.00 94.00 165 PHE A C 1
ATOM 1307 O O . PHE A 1 165 ? 8.784 12.815 3.045 1.00 94.00 165 PHE A O 1
ATOM 1314 N N . MET A 1 166 ? 8.772 11.841 5.074 1.00 94.31 166 MET A N 1
ATOM 1315 C CA . MET A 1 166 ? 7.317 11.882 5.227 1.00 94.31 166 MET A CA 1
ATOM 1316 C C . MET A 1 166 ? 6.774 13.309 5.325 1.00 94.31 166 MET A C 1
ATOM 1318 O O . MET A 1 166 ? 5.734 13.600 4.739 1.00 94.31 166 MET A O 1
ATOM 1322 N N . LYS A 1 167 ? 7.498 14.249 5.941 1.00 92.25 167 LYS A N 1
ATOM 1323 C CA . LYS A 1 167 ? 7.119 15.674 5.910 1.00 92.25 167 LYS A CA 1
ATOM 1324 C C . LYS A 1 167 ? 7.116 16.258 4.495 1.00 92.25 167 LYS A C 1
ATOM 1326 O O . LYS A 1 167 ? 6.287 17.108 4.187 1.00 92.25 167 LYS A O 1
ATOM 1331 N N . GLN A 1 168 ? 8.035 15.824 3.634 1.00 94.50 168 GLN A N 1
ATOM 1332 C CA . GLN A 1 168 ? 8.148 16.331 2.263 1.00 94.50 168 GLN A CA 1
ATOM 1333 C C . GLN A 1 168 ? 7.210 15.630 1.275 1.00 94.50 168 GLN A C 1
ATOM 1335 O O . GLN A 1 168 ? 6.734 16.255 0.328 1.00 94.50 168 GLN A O 1
ATOM 1340 N N . THR A 1 169 ? 6.976 14.331 1.459 1.00 94.75 169 THR A N 1
ATOM 1341 C CA . THR A 1 169 ? 6.331 13.470 0.454 1.00 94.75 169 THR A CA 1
ATOM 1342 C C . THR A 1 169 ? 5.081 12.748 0.951 1.00 94.75 169 THR A C 1
ATOM 1344 O O . THR A 1 169 ? 4.358 12.173 0.139 1.00 94.75 169 THR A O 1
ATOM 1347 N N . GLY A 1 170 ? 4.777 12.810 2.249 1.00 94.00 170 GLY A N 1
ATOM 1348 C CA . GLY A 1 170 ? 3.687 12.065 2.879 1.00 94.00 170 GLY A CA 1
ATOM 1349 C C . GLY A 1 170 ? 2.327 12.355 2.257 1.00 94.00 170 GLY A C 1
ATOM 1350 O O . GLY A 1 170 ? 1.637 11.416 1.881 1.00 94.00 170 GLY A O 1
ATOM 1351 N N . VAL A 1 171 ? 1.998 13.633 2.032 1.00 93.31 171 VAL A N 1
ATOM 1352 C CA . VAL A 1 171 ? 0.747 14.039 1.360 1.00 93.31 171 VAL A CA 1
ATOM 1353 C C . VAL A 1 171 ? 0.645 13.426 -0.036 1.00 93.31 171 VAL A C 1
ATOM 1355 O O . VAL A 1 171 ? -0.382 12.875 -0.408 1.00 93.31 171 VAL A O 1
ATOM 1358 N N . LEU A 1 172 ? 1.732 13.459 -0.812 1.00 95.50 172 LEU A N 1
ATOM 1359 C CA . LEU A 1 172 ? 1.755 12.879 -2.153 1.00 95.50 172 LEU A CA 1
ATOM 1360 C C . LEU A 1 172 ? 1.526 11.355 -2.117 1.00 95.50 172 LEU A C 1
ATOM 1362 O O . LEU A 1 172 ? 0.821 10.825 -2.979 1.00 95.50 172 LEU A O 1
ATOM 1366 N N . LEU A 1 173 ? 2.127 10.657 -1.148 1.00 96.44 173 LEU A N 1
ATOM 1367 C CA . LEU A 1 173 ? 1.948 9.218 -0.946 1.00 96.44 173 LEU A CA 1
ATOM 1368 C C . LEU A 1 173 ? 0.509 8.893 -0.542 1.00 96.44 173 LEU A C 1
ATOM 1370 O O . LEU A 1 173 ? -0.125 8.055 -1.185 1.00 96.44 173 LEU A O 1
ATOM 1374 N N . THR A 1 174 ? -0.023 9.559 0.484 1.00 95.81 174 THR A N 1
ATOM 1375 C CA . THR A 1 174 ? -1.356 9.262 1.022 1.00 95.81 174 THR A CA 1
ATOM 1376 C C . THR A 1 174 ? -2.459 9.635 0.037 1.00 95.81 174 THR A C 1
ATOM 1378 O O . THR A 1 174 ? -3.363 8.829 -0.179 1.00 95.81 174 THR A O 1
ATOM 1381 N N . GLU A 1 175 ? -2.340 10.760 -0.676 1.00 96.00 175 GLU A N 1
ATOM 1382 C CA . GLU A 1 175 ? -3.233 11.109 -1.790 1.00 96.00 175 GLU A CA 1
ATOM 1383 C C . GLU A 1 175 ? -3.215 10.041 -2.890 1.00 96.00 175 GLU A C 1
ATOM 1385 O O . GLU A 1 175 ? -4.264 9.645 -3.403 1.00 96.00 175 GLU A O 1
ATOM 1390 N N . ASN A 1 176 ? -2.032 9.557 -3.279 1.00 97.25 176 ASN A N 1
ATOM 1391 C CA . ASN A 1 176 ? -1.936 8.536 -4.315 1.00 97.25 176 ASN A CA 1
ATOM 1392 C C . ASN A 1 176 ? -2.592 7.220 -3.874 1.00 97.25 176 ASN A C 1
ATOM 1394 O O . ASN A 1 176 ? -3.351 6.631 -4.644 1.00 97.25 176 ASN A O 1
ATOM 1398 N N . LEU A 1 177 ? -2.342 6.785 -2.638 1.00 98.31 177 LEU A N 1
ATOM 1399 C CA . LEU A 1 177 ? -2.929 5.573 -2.064 1.00 98.31 177 LEU A CA 1
ATOM 1400 C C . LEU A 1 177 ? -4.452 5.681 -1.941 1.00 98.31 177 LEU A C 1
ATOM 1402 O O . LEU A 1 177 ? -5.150 4.724 -2.276 1.00 98.31 177 LEU A O 1
ATOM 1406 N N . PHE A 1 178 ? -4.967 6.851 -1.548 1.00 97.50 178 PHE A N 1
ATOM 1407 C CA . PHE A 1 178 ? -6.402 7.139 -1.512 1.00 97.50 178 PHE A CA 1
ATOM 1408 C C . PHE A 1 178 ? -7.047 6.872 -2.875 1.00 97.50 178 PHE A C 1
ATOM 1410 O O . PHE A 1 178 ? -7.969 6.064 -2.987 1.00 97.50 178 PHE A O 1
ATOM 1417 N N . TRP A 1 179 ? -6.521 7.491 -3.936 1.00 95.75 179 TRP A N 1
ATOM 1418 C CA . TRP A 1 179 ? -7.076 7.318 -5.279 1.00 95.75 179 TRP A CA 1
ATOM 1419 C C . TRP A 1 179 ? -6.876 5.906 -5.821 1.00 95.75 179 TRP A C 1
ATOM 1421 O O . TRP A 1 179 ? -7.768 5.383 -6.486 1.00 95.75 179 TRP A O 1
ATOM 1431 N N . GLN A 1 180 ? -5.753 5.255 -5.511 1.00 96.62 180 GLN A N 1
ATOM 1432 C CA . GLN A 1 180 ? -5.538 3.873 -5.923 1.00 96.62 180 GLN A CA 1
ATOM 1433 C C . GLN A 1 180 ? -6.518 2.910 -5.260 1.00 96.62 180 GLN A C 1
ATOM 1435 O O . GLN A 1 180 ? -6.997 2.010 -5.940 1.00 96.62 180 GLN A O 1
ATOM 1440 N N . LEU A 1 181 ? -6.882 3.097 -3.989 1.00 97.25 181 LEU A N 1
ATOM 1441 C CA . LEU A 1 181 ? -7.918 2.283 -3.340 1.00 97.25 181 LEU A CA 1
ATOM 1442 C C . LEU A 1 181 ? -9.305 2.486 -3.966 1.00 97.25 181 LEU A C 1
ATOM 1444 O O . LEU A 1 181 ? -10.122 1.569 -3.933 1.00 97.25 181 LEU A O 1
ATOM 1448 N N . LEU A 1 182 ? -9.567 3.644 -4.576 1.00 95.00 182 LEU A N 1
ATOM 1449 C CA . LEU A 1 182 ? -10.835 3.976 -5.238 1.00 95.00 182 LEU A CA 1
ATOM 1450 C C . LEU A 1 182 ? -10.831 3.720 -6.755 1.00 95.00 182 LEU A C 1
ATOM 1452 O O . LEU A 1 182 ? -11.814 4.006 -7.437 1.00 95.00 182 LEU A O 1
ATOM 1456 N N . GLU A 1 183 ? -9.755 3.159 -7.304 1.00 94.06 183 GLU A N 1
ATOM 1457 C CA . GLU A 1 183 ? -9.655 2.881 -8.735 1.00 94.06 183 GLU A CA 1
ATOM 1458 C C . GLU A 1 183 ? -10.482 1.639 -9.113 1.00 94.06 183 GLU A C 1
ATOM 1460 O O . GLU A 1 183 ? -10.104 0.500 -8.838 1.00 94.06 183 GLU A O 1
ATOM 1465 N N . SER A 1 184 ? -11.619 1.864 -9.780 1.00 91.69 184 SER A N 1
ATOM 1466 C CA . SER A 1 184 ? -12.614 0.831 -10.127 1.00 91.69 184 SER A CA 1
ATOM 1467 C C . SER A 1 184 ? -12.081 -0.321 -10.988 1.00 91.69 184 SER A C 1
ATOM 1469 O O . SER A 1 184 ? -12.656 -1.409 -10.991 1.00 91.69 184 SER A O 1
ATOM 1471 N N . SER A 1 185 ? -10.987 -0.094 -11.723 1.00 92.62 185 SER A N 1
ATOM 1472 C CA . SER A 1 185 ? -10.337 -1.117 -12.550 1.00 92.62 185 SER A CA 1
ATOM 1473 C C . SER A 1 185 ? -9.468 -2.094 -11.751 1.00 92.62 185 SER A C 1
ATOM 1475 O O . SER A 1 185 ? -8.913 -3.035 -12.326 1.00 92.62 185 SER A O 1
ATOM 1477 N N . ASN A 1 186 ? -9.329 -1.896 -10.437 1.00 94.06 186 ASN A N 1
ATOM 1478 C CA . ASN A 1 186 ? -8.582 -2.810 -9.590 1.00 94.06 186 ASN A CA 1
ATOM 1479 C C . ASN A 1 186 ? -9.250 -4.177 -9.479 1.00 94.06 186 ASN A C 1
ATOM 1481 O O . ASN A 1 186 ? -10.465 -4.326 -9.357 1.00 94.06 186 ASN A O 1
ATOM 1485 N N . LYS A 1 187 ? -8.392 -5.187 -9.424 1.00 91.94 187 LYS A N 1
ATOM 1486 C CA . LYS A 1 187 ? -8.721 -6.520 -8.940 1.00 91.94 187 LYS A CA 1
ATOM 1487 C C . LYS A 1 187 ? -8.059 -6.725 -7.577 1.00 91.94 187 LYS A C 1
ATOM 1489 O O . LYS A 1 187 ? -7.286 -5.884 -7.113 1.00 91.94 187 LYS A O 1
ATOM 1494 N N . VAL A 1 188 ? -8.385 -7.843 -6.932 1.00 93.06 188 VAL A N 1
ATOM 1495 C CA . VAL A 1 188 ? -7.885 -8.172 -5.588 1.00 93.06 188 VAL A CA 1
ATOM 1496 C C . VAL A 1 188 ? -6.358 -8.205 -5.512 1.00 93.06 188 VAL A C 1
ATOM 1498 O O . VAL A 1 188 ? -5.816 -7.775 -4.508 1.00 93.06 188 VAL A O 1
ATOM 1501 N N . ASP A 1 189 ? -5.668 -8.616 -6.576 1.00 95.31 189 ASP A N 1
ATOM 1502 C CA . ASP A 1 189 ? -4.202 -8.608 -6.659 1.00 95.31 189 ASP A CA 1
ATOM 1503 C C . ASP A 1 189 ? -3.612 -7.193 -6.602 1.00 95.31 189 ASP A C 1
ATOM 1505 O O . ASP A 1 189 ? -2.666 -6.946 -5.856 1.00 95.31 189 ASP A O 1
ATOM 1509 N N . ASN A 1 190 ? -4.193 -6.226 -7.320 1.00 96.81 190 ASN A N 1
ATOM 1510 C CA . ASN A 1 190 ? -3.742 -4.839 -7.214 1.00 96.81 190 ASN A CA 1
ATOM 1511 C C . ASN A 1 190 ? -4.024 -4.263 -5.818 1.00 96.81 190 ASN A C 1
ATOM 1513 O O . ASN A 1 190 ? -3.196 -3.551 -5.258 1.00 96.81 190 ASN A O 1
ATOM 1517 N N . LEU A 1 191 ? -5.172 -4.606 -5.229 1.00 98.00 191 LEU A N 1
ATOM 1518 C CA . LEU A 1 191 ? -5.528 -4.181 -3.874 1.00 98.00 191 LEU A CA 1
ATOM 1519 C C . LEU A 1 191 ? -4.609 -4.793 -2.801 1.00 98.00 191 LEU A C 1
ATOM 1521 O O . LEU A 1 191 ? -4.242 -4.086 -1.867 1.00 98.00 191 LEU A O 1
ATOM 1525 N N . GLU A 1 192 ? -4.184 -6.054 -2.944 1.00 98.38 192 GLU A N 1
ATOM 1526 C CA . GLU A 1 192 ? -3.163 -6.684 -2.086 1.00 98.38 192 GLU A CA 1
ATOM 1527 C C . GLU A 1 192 ? -1.851 -5.886 -2.132 1.00 98.38 192 GLU A C 1
ATOM 1529 O O . GLU A 1 192 ? -1.274 -5.574 -1.090 1.00 98.38 192 GLU A O 1
ATOM 1534 N N . HIS A 1 193 ? -1.414 -5.480 -3.328 1.00 98.62 193 HIS A N 1
ATOM 1535 C CA . HIS A 1 193 ? -0.204 -4.678 -3.486 1.00 98.62 193 HIS A CA 1
ATOM 1536 C C . HIS A 1 193 ? -0.327 -3.281 -2.858 1.00 98.62 193 HIS A C 1
ATOM 1538 O O . HIS A 1 193 ? 0.593 -2.854 -2.163 1.00 98.62 193 HIS A O 1
ATOM 1544 N N . VAL A 1 194 ? -1.456 -2.589 -3.044 1.00 98.56 194 VAL A N 1
ATOM 1545 C CA . VAL A 1 194 ? -1.714 -1.288 -2.395 1.00 98.56 194 VAL A CA 1
ATOM 1546 C C . VAL A 1 194 ? -1.751 -1.437 -0.869 1.00 98.56 194 VAL A C 1
ATOM 1548 O O . VAL A 1 194 ? -1.161 -0.625 -0.160 1.00 98.56 194 VAL A O 1
ATOM 1551 N N . CYS A 1 195 ? -2.384 -2.497 -0.355 1.00 98.69 195 CYS A N 1
ATOM 1552 C CA . CYS A 1 195 ? -2.412 -2.813 1.073 1.00 98.69 195 CYS A CA 1
ATOM 1553 C C . CYS A 1 195 ? -0.998 -3.026 1.634 1.00 98.69 195 CYS A C 1
ATOM 1555 O O . CYS A 1 195 ? -0.659 -2.452 2.666 1.00 98.69 195 CYS A O 1
ATOM 1557 N N . CYS A 1 196 ? -0.160 -3.794 0.931 1.00 98.75 196 CYS A N 1
ATOM 1558 C CA . CYS A 1 196 ? 1.238 -4.007 1.299 1.00 98.75 196 CYS A CA 1
ATOM 1559 C C . CYS A 1 196 ? 2.021 -2.685 1.343 1.00 98.75 196 CYS A C 1
ATOM 1561 O O . CYS A 1 196 ? 2.791 -2.467 2.272 1.00 98.75 196 CYS A O 1
ATOM 1563 N N . THR A 1 197 ? 1.780 -1.762 0.408 1.00 98.56 197 THR A N 1
ATOM 1564 C CA . THR A 1 197 ? 2.422 -0.435 0.407 1.00 98.56 197 THR A CA 1
ATOM 1565 C C . THR A 1 197 ? 2.046 0.386 1.635 1.00 98.56 197 THR A C 1
ATOM 1567 O O . THR A 1 197 ? 2.925 0.964 2.266 1.00 98.56 197 THR A O 1
ATOM 1570 N N . ILE A 1 198 ? 0.762 0.402 2.012 1.00 98.56 198 ILE A N 1
ATOM 1571 C CA . ILE A 1 198 ? 0.301 1.080 3.235 1.00 98.56 198 ILE A CA 1
ATOM 1572 C C . ILE A 1 198 ? 0.979 0.465 4.464 1.00 98.56 198 ILE A C 1
ATOM 1574 O O . ILE A 1 198 ? 1.486 1.190 5.316 1.00 98.56 198 ILE A O 1
ATOM 1578 N N . SER A 1 199 ? 1.049 -0.868 4.528 1.00 98.19 199 SER A N 1
ATOM 1579 C CA . SER A 1 199 ? 1.685 -1.573 5.643 1.00 98.19 199 SER A CA 1
ATOM 1580 C C . SER A 1 199 ? 3.190 -1.319 5.729 1.00 98.19 199 SER A C 1
ATOM 1582 O O . SER A 1 199 ? 3.704 -1.153 6.830 1.00 98.19 199 SER A O 1
ATOM 1584 N N . LEU A 1 200 ? 3.894 -1.243 4.596 1.00 97.25 200 LEU A N 1
ATOM 1585 C CA . LEU A 1 200 ? 5.315 -0.891 4.566 1.00 97.25 200 LEU A CA 1
ATOM 1586 C C . LEU A 1 200 ? 5.547 0.545 5.030 1.00 97.25 200 LEU A C 1
ATOM 1588 O O . LEU A 1 200 ? 6.430 0.762 5.846 1.00 97.25 200 LEU A O 1
ATOM 1592 N N . ILE A 1 201 ? 4.731 1.512 4.594 1.00 96.25 201 ILE A N 1
ATOM 1593 C CA . ILE A 1 201 ? 4.825 2.890 5.103 1.00 96.25 201 ILE A CA 1
ATOM 1594 C C . ILE A 1 201 ? 4.622 2.903 6.621 1.00 96.25 201 ILE A C 1
ATOM 1596 O O . ILE A 1 201 ? 5.401 3.530 7.333 1.00 96.25 201 ILE A O 1
ATOM 1600 N N . ALA A 1 202 ? 3.621 2.175 7.125 1.00 95.75 202 ALA A N 1
ATOM 1601 C CA . ALA A 1 202 ? 3.360 2.088 8.557 1.00 95.75 202 ALA A CA 1
ATOM 1602 C C . ALA A 1 202 ? 4.541 1.480 9.335 1.00 95.75 202 ALA A C 1
ATOM 1604 O O . ALA A 1 202 ? 4.914 2.018 10.369 1.00 95.75 202 ALA A O 1
ATOM 1605 N N . LEU A 1 203 ? 5.136 0.391 8.836 1.00 94.94 203 LEU A N 1
ATOM 1606 C CA . LEU A 1 203 ? 6.220 -0.342 9.503 1.00 94.94 203 LEU A CA 1
ATOM 1607 C C . LEU A 1 203 ? 7.572 0.361 9.423 1.00 94.94 203 LEU A C 1
ATOM 1609 O O . LEU A 1 203 ? 8.300 0.402 10.413 1.00 94.94 203 LEU A O 1
ATOM 1613 N N . GLU A 1 204 ? 7.912 0.884 8.249 1.00 92.81 204 GLU A N 1
ATOM 1614 C CA . GLU A 1 204 ? 9.222 1.470 7.984 1.00 92.81 204 GLU A CA 1
ATOM 1615 C C . GLU A 1 204 ? 9.308 2.893 8.536 1.00 92.81 204 GLU A C 1
ATOM 1617 O O . GLU A 1 204 ? 10.340 3.283 9.074 1.00 92.81 204 GLU A O 1
ATOM 1622 N N . MET A 1 205 ? 8.214 3.658 8.471 1.00 90.19 205 MET A N 1
ATOM 1623 C CA . MET A 1 205 ? 8.218 5.038 8.950 1.00 90.19 205 MET A CA 1
A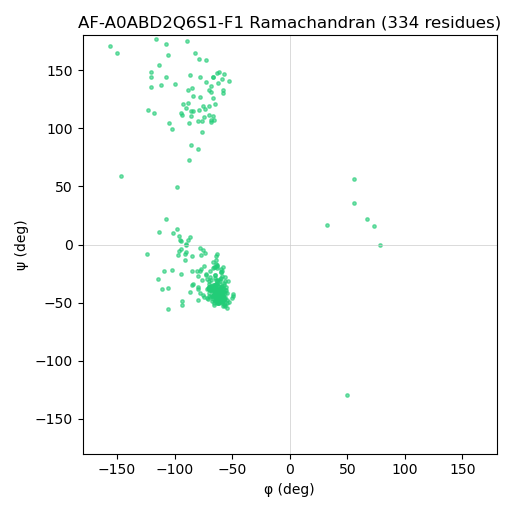TOM 1624 C C . MET A 1 205 ? 7.733 5.172 10.389 1.00 90.19 205 MET A C 1
ATOM 1626 O O . MET A 1 205 ? 8.120 6.151 10.992 1.00 90.19 205 MET A O 1
ATOM 1630 N N . SER A 1 206 ? 6.901 4.265 10.929 1.00 86.81 206 SER A N 1
ATOM 1631 C CA . SER A 1 206 ? 6.487 4.081 12.348 1.00 86.81 206 SER A CA 1
ATOM 1632 C C . SER A 1 206 ? 6.360 5.316 13.287 1.00 86.81 206 SER A C 1
ATOM 1634 O O . SER A 1 206 ? 6.312 5.160 14.506 1.00 86.81 206 SER A O 1
ATOM 1636 N N . ALA A 1 207 ? 6.297 6.541 12.763 1.00 90.00 207 ALA A N 1
ATOM 1637 C CA . ALA A 1 207 ? 6.177 7.798 13.489 1.00 90.00 207 ALA A CA 1
ATOM 1638 C C . ALA A 1 207 ? 4.701 8.082 13.737 1.00 90.00 207 ALA A C 1
ATOM 1640 O O . ALA A 1 207 ? 3.861 7.773 12.889 1.00 90.00 207 ALA A O 1
ATOM 1641 N N . ASP A 1 208 ? 4.375 8.694 14.869 1.00 89.25 208 ASP A N 1
ATOM 1642 C CA . ASP A 1 208 ? 2.978 8.870 15.272 1.00 89.25 208 ASP A CA 1
ATOM 1643 C C . ASP A 1 208 ? 2.208 9.702 14.256 1.00 89.25 208 ASP A C 1
ATOM 1645 O O . ASP A 1 208 ? 1.120 9.314 13.848 1.00 89.25 208 ASP A O 1
ATOM 1649 N N . GLU A 1 209 ? 2.812 10.772 13.747 1.00 89.44 209 GLU A N 1
ATOM 1650 C CA . GLU A 1 209 ? 2.215 11.621 12.720 1.00 89.44 209 GLU A CA 1
ATOM 1651 C C . GLU A 1 209 ? 1.924 10.837 11.432 1.00 89.44 209 GLU A C 1
ATOM 1653 O O . GLU A 1 209 ? 0.917 11.075 10.768 1.00 89.44 209 GLU A O 1
ATOM 1658 N N . VAL A 1 210 ? 2.771 9.857 11.097 1.00 92.62 210 VAL A N 1
ATOM 1659 C CA . VAL A 1 210 ? 2.561 8.977 9.940 1.00 92.62 210 VAL A CA 1
ATOM 1660 C C . VAL A 1 210 ? 1.423 7.999 10.209 1.00 92.62 210 VAL A C 1
ATOM 1662 O O . VAL A 1 210 ? 0.548 7.841 9.361 1.00 92.62 210 VAL A O 1
ATOM 1665 N N . LEU A 1 211 ? 1.390 7.360 11.381 1.00 94.06 211 LEU A N 1
ATOM 1666 C CA . LEU A 1 211 ? 0.315 6.432 11.744 1.00 94.06 211 LEU A CA 1
ATOM 1667 C C . LEU A 1 211 ? -1.047 7.144 11.795 1.00 94.06 211 LEU A C 1
ATOM 1669 O O . LEU A 1 211 ? -2.039 6.597 11.315 1.00 94.06 211 LEU A O 1
ATOM 1673 N N . LEU A 1 212 ? -1.093 8.373 12.316 1.00 93.25 212 LEU A N 1
ATOM 1674 C CA . LEU A 1 212 ? -2.292 9.217 12.363 1.00 93.25 212 LEU A CA 1
ATOM 1675 C C . LEU A 1 212 ? -2.767 9.615 10.960 1.00 93.25 212 LEU A C 1
ATOM 1677 O O . LEU A 1 212 ? -3.958 9.513 10.659 1.00 93.25 212 LEU A O 1
ATOM 1681 N N . GLU A 1 213 ? -1.846 9.981 10.069 1.00 94.19 213 GLU A N 1
ATOM 1682 C CA . GLU A 1 213 ? -2.166 10.257 8.665 1.00 94.19 213 GLU A CA 1
ATOM 1683 C C . GLU A 1 213 ? -2.690 9.000 7.942 1.00 94.19 213 GLU A C 1
ATOM 1685 O O . GLU A 1 213 ? -3.602 9.082 7.115 1.00 94.19 213 GLU A O 1
ATOM 1690 N N . LEU A 1 214 ? -2.190 7.810 8.292 1.00 96.88 214 LEU A N 1
ATOM 1691 C CA . LEU A 1 214 ? -2.734 6.550 7.784 1.00 96.88 214 LEU A CA 1
ATOM 1692 C C . LEU A 1 214 ? -4.126 6.243 8.356 1.00 96.88 214 LEU A C 1
ATOM 1694 O O . LEU A 1 214 ? -4.990 5.798 7.600 1.00 96.88 214 LEU A O 1
ATOM 1698 N N . PHE A 1 215 ? -4.405 6.526 9.634 1.00 97.06 215 PHE A N 1
ATOM 1699 C CA . PHE A 1 215 ? -5.772 6.441 10.168 1.00 97.06 215 PHE A CA 1
ATOM 1700 C C . PHE A 1 215 ? -6.731 7.334 9.373 1.00 97.06 215 PHE A C 1
ATOM 1702 O O . PHE A 1 215 ? -7.787 6.868 8.937 1.00 97.06 215 PHE A O 1
ATOM 1709 N N . ARG A 1 216 ? -6.341 8.587 9.119 1.00 95.88 216 ARG A N 1
ATOM 1710 C CA . ARG A 1 216 ? -7.121 9.538 8.318 1.00 95.88 216 ARG A CA 1
ATOM 1711 C C . ARG A 1 216 ? -7.378 9.030 6.904 1.00 95.88 216 ARG A C 1
ATOM 1713 O O . ARG A 1 216 ? 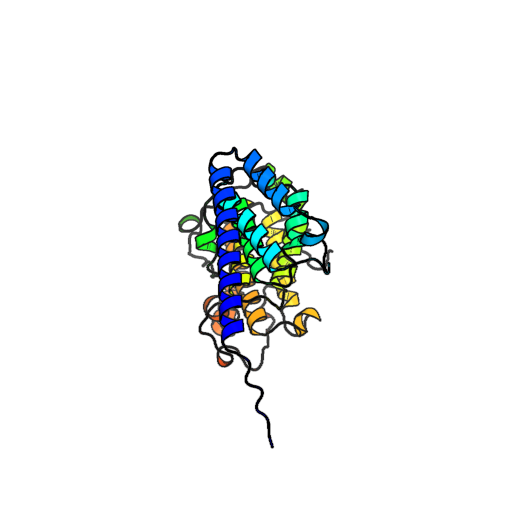-8.526 9.028 6.464 1.00 95.88 216 ARG A O 1
ATOM 1720 N N . LEU A 1 217 ? -6.340 8.547 6.217 1.00 97.38 217 LEU A N 1
ATOM 1721 C CA . LEU A 1 217 ? -6.451 7.934 4.891 1.00 97.38 217 LEU A CA 1
ATOM 1722 C C . LEU A 1 217 ? -7.509 6.821 4.879 1.00 97.38 217 LEU A C 1
ATOM 1724 O O . LEU A 1 217 ? -8.386 6.800 4.015 1.00 97.38 217 LEU A O 1
ATOM 1728 N N . LEU A 1 218 ? -7.446 5.900 5.842 1.00 98.25 218 LEU A N 1
ATOM 1729 C CA . LEU A 1 218 ? -8.350 4.751 5.907 1.00 98.25 218 LEU A CA 1
ATOM 1730 C C . LEU A 1 218 ? -9.798 5.163 6.194 1.00 98.25 218 LEU A C 1
ATOM 1732 O O . LEU A 1 218 ? -10.721 4.593 5.607 1.00 98.25 218 LEU A O 1
ATOM 1736 N N . LEU A 1 219 ? -10.007 6.156 7.062 1.00 96.94 219 LEU A N 1
ATOM 1737 C CA . LEU A 1 219 ? -11.335 6.699 7.353 1.00 96.94 219 LEU A CA 1
ATOM 1738 C C . LEU A 1 219 ? -11.920 7.426 6.137 1.00 96.94 219 LEU A C 1
ATOM 1740 O O . LEU A 1 219 ? -13.071 7.176 5.777 1.00 96.94 219 LEU A O 1
ATOM 1744 N N . ALA A 1 220 ? -11.114 8.242 5.455 1.00 95.00 220 ALA A N 1
ATOM 1745 C CA . ALA A 1 220 ? -11.517 8.945 4.242 1.00 95.00 220 ALA A CA 1
ATOM 1746 C C . ALA A 1 220 ? -11.913 7.965 3.128 1.00 95.00 220 ALA A C 1
ATOM 1748 O O . ALA A 1 220 ? -12.939 8.133 2.467 1.00 95.00 220 ALA A O 1
ATOM 1749 N N . VAL A 1 221 ? -11.127 6.902 2.928 1.00 95.81 221 VAL A N 1
ATOM 1750 C CA . VAL A 1 221 ? -11.460 5.852 1.958 1.00 95.81 221 VAL A CA 1
ATOM 1751 C C . VAL A 1 221 ? -12.745 5.131 2.360 1.00 95.81 221 VAL A C 1
ATOM 1753 O O . VAL A 1 221 ? -13.599 4.917 1.498 1.00 95.81 221 VAL A O 1
ATOM 1756 N N . GLN A 1 222 ? -12.911 4.784 3.645 1.00 96.00 222 GLN A N 1
ATOM 1757 C CA . GLN A 1 222 ? -14.127 4.141 4.146 1.00 96.00 222 GLN A CA 1
ATOM 1758 C C . GLN A 1 222 ? -15.370 4.965 3.796 1.00 96.00 222 GLN A C 1
ATOM 1760 O O . GLN A 1 222 ? -16.323 4.411 3.254 1.00 96.00 222 GLN A O 1
ATOM 1765 N N . GLU A 1 223 ? -15.347 6.276 4.038 1.00 92.44 223 GLU A N 1
ATOM 1766 C CA . GLU A 1 223 ? -16.464 7.176 3.733 1.00 92.44 223 GLU A CA 1
ATOM 1767 C C . GLU A 1 223 ? -16.860 7.132 2.246 1.00 92.44 223 GLU A C 1
ATOM 1769 O O . GLU A 1 223 ? -18.044 7.063 1.913 1.00 92.44 223 GLU A O 1
ATOM 1774 N N . LYS A 1 224 ? -15.879 7.086 1.333 1.00 92.31 224 LYS A N 1
ATOM 1775 C CA . LYS A 1 224 ? -16.142 7.022 -0.117 1.00 92.31 224 LYS A CA 1
ATOM 1776 C C . LYS A 1 224 ? -16.666 5.670 -0.593 1.00 92.31 224 LYS A C 1
ATOM 1778 O O . LYS A 1 224 ? -17.349 5.616 -1.618 1.00 92.31 224 LYS A O 1
ATOM 1783 N N . VAL A 1 225 ? -16.368 4.576 0.110 1.00 92.88 225 VAL A N 1
ATOM 1784 C CA . VAL A 1 225 ? -16.830 3.232 -0.280 1.00 92.88 225 VAL A CA 1
ATOM 1785 C C . VAL A 1 225 ? -18.127 2.794 0.396 1.00 92.88 225 VAL A C 1
ATOM 1787 O O . VAL A 1 225 ? -18.675 1.761 -0.004 1.00 92.88 225 VAL A O 1
ATOM 1790 N N . VAL A 1 226 ? -18.680 3.586 1.319 1.00 91.19 226 VAL A N 1
ATOM 1791 C CA . VAL A 1 226 ? -20.033 3.368 1.851 1.00 91.19 226 VAL A CA 1
ATOM 1792 C C . VAL A 1 226 ? -21.077 3.639 0.752 1.00 91.19 226 VAL A C 1
ATOM 1794 O O . VAL A 1 226 ? -20.999 4.645 0.038 1.00 91.19 226 VAL A O 1
ATOM 1797 N N . PRO A 1 227 ? -22.056 2.740 0.539 1.00 82.25 227 PRO A N 1
ATOM 1798 C CA . PRO A 1 227 ? -23.128 2.955 -0.432 1.00 82.25 227 PRO A CA 1
ATOM 1799 C C . PRO A 1 227 ? -23.923 4.234 -0.148 1.00 82.25 227 PRO A C 1
ATOM 1801 O O . PRO A 1 227 ? -24.370 4.452 0.972 1.00 82.25 227 PRO A O 1
ATOM 1804 N N . GLY A 1 228 ? -24.115 5.075 -1.168 1.00 73.56 228 GLY A N 1
ATOM 1805 C CA . GLY A 1 228 ? -24.882 6.320 -1.041 1.00 73.56 228 GLY A CA 1
ATOM 1806 C C . GLY A 1 228 ? -24.129 7.486 -0.385 1.00 73.56 228 GLY A C 1
ATOM 1807 O O . GLY A 1 228 ? -24.695 8.571 -0.305 1.00 73.56 228 GLY A O 1
ATOM 1808 N N . GLY A 1 229 ? -22.868 7.296 0.029 1.00 65.00 229 GLY A N 1
ATOM 1809 C CA . GLY A 1 229 ? -22.054 8.333 0.680 1.00 65.00 229 GLY A CA 1
ATOM 1810 C C . GLY A 1 229 ? -21.415 9.353 -0.274 1.00 65.00 229 GLY A C 1
ATOM 1811 O O . GLY A 1 229 ? -21.185 10.496 0.107 1.00 65.00 229 GLY A O 1
ATOM 1812 N N . SER A 1 230 ? -21.145 8.988 -1.535 1.00 66.44 230 SER A N 1
ATOM 1813 C CA . SER A 1 230 ? -20.567 9.915 -2.527 1.00 66.44 230 SER A CA 1
ATOM 1814 C C . SER A 1 230 ? -20.863 9.523 -3.983 1.00 66.44 230 SER A C 1
ATOM 1816 O O . SER A 1 230 ? -21.361 8.424 -4.255 1.00 66.44 230 SER A O 1
ATOM 1818 N N . LYS A 1 231 ? -20.537 10.405 -4.945 1.00 64.62 231 LYS A N 1
ATOM 1819 C CA . LYS A 1 231 ? -20.636 10.102 -6.389 1.00 64.62 231 LYS A CA 1
ATOM 1820 C C . LYS A 1 231 ? -19.675 8.986 -6.809 1.00 64.62 231 LYS A C 1
ATOM 1822 O O . LYS A 1 231 ? -20.052 8.144 -7.616 1.00 64.62 231 LYS A O 1
ATOM 1827 N N . GLU A 1 232 ? -18.472 8.962 -6.241 1.00 65.38 232 GLU A N 1
ATOM 1828 C CA . GLU A 1 232 ? -17.449 7.928 -6.457 1.00 65.38 232 GLU A CA 1
ATOM 1829 C C . GLU A 1 232 ? -17.920 6.573 -5.937 1.00 65.38 232 GLU A C 1
ATOM 1831 O O . GLU A 1 232 ? -17.654 5.546 -6.552 1.00 65.38 232 GLU A O 1
ATOM 1836 N N . SER A 1 233 ? -18.689 6.572 -4.845 1.00 65.44 233 SER A N 1
ATOM 1837 C CA . SER A 1 233 ? -19.302 5.355 -4.335 1.00 65.44 233 SER A CA 1
ATOM 1838 C C . SER A 1 233 ? -20.123 4.685 -5.453 1.00 65.44 233 SER A C 1
ATOM 1840 O O . SER A 1 233 ? -19.912 3.516 -5.765 1.00 65.44 233 SER A O 1
ATOM 1842 N N . ALA A 1 234 ? -20.996 5.423 -6.146 1.00 64.56 234 ALA A N 1
ATOM 1843 C CA . ALA A 1 234 ? -21.968 4.868 -7.091 1.00 64.56 234 ALA A CA 1
ATOM 1844 C C . ALA A 1 234 ? -21.351 4.087 -8.269 1.00 64.56 234 ALA A C 1
ATOM 1846 O O . ALA A 1 234 ? -22.027 3.232 -8.839 1.00 64.56 234 ALA A O 1
ATOM 1847 N N . SER A 1 235 ? -20.089 4.347 -8.626 1.00 78.19 235 SER A N 1
ATOM 1848 C CA . SER A 1 235 ? -19.397 3.657 -9.720 1.00 78.19 235 SER A CA 1
ATOM 1849 C C . SER A 1 235 ? -18.624 2.407 -9.287 1.00 78.19 235 SER A C 1
ATOM 1851 O O . SER A 1 235 ? -18.234 1.616 -10.148 1.00 78.19 235 SER A O 1
ATOM 1853 N N . LEU A 1 236 ? -18.403 2.193 -7.984 1.00 88.75 236 LEU A N 1
ATOM 1854 C CA . LEU A 1 236 ? -17.590 1.081 -7.492 1.00 88.75 236 LEU A CA 1
ATOM 1855 C C . LEU A 1 236 ? -18.386 -0.230 -7.375 1.00 88.75 236 LEU A C 1
ATOM 1857 O O . LEU A 1 236 ? -19.414 -0.262 -6.683 1.00 88.75 236 LEU A O 1
ATOM 1861 N N . PRO A 1 237 ? -17.888 -1.340 -7.961 1.00 90.56 237 PRO A N 1
ATOM 1862 C CA . PRO A 1 237 ? -18.483 -2.660 -7.785 1.00 90.56 237 PRO A CA 1
ATOM 1863 C C . PRO A 1 237 ? -18.555 -3.067 -6.310 1.00 90.56 237 PRO A C 1
ATOM 1865 O O . PRO A 1 237 ? -17.648 -2.784 -5.527 1.00 90.56 237 PRO A O 1
ATOM 1868 N N . GLN A 1 238 ? -19.595 -3.813 -5.935 1.00 91.31 238 GLN A N 1
ATOM 1869 C CA . GLN A 1 238 ? -19.764 -4.311 -4.566 1.00 91.31 238 GLN A CA 1
ATOM 1870 C C . GLN A 1 238 ? -18.549 -5.107 -4.072 1.00 91.31 238 GLN A C 1
ATOM 1872 O O . GLN A 1 238 ? -18.103 -4.913 -2.944 1.00 91.31 238 GLN A O 1
ATOM 1877 N N . THR A 1 239 ? -17.974 -5.959 -4.921 1.00 93.00 239 THR A N 1
ATOM 1878 C CA . THR A 1 239 ? -16.776 -6.750 -4.599 1.00 93.00 239 THR A CA 1
ATOM 1879 C C . THR A 1 239 ? -15.575 -5.869 -4.262 1.00 93.00 239 THR A C 1
ATOM 1881 O O . THR A 1 239 ? -14.862 -6.147 -3.300 1.00 93.00 239 THR A O 1
ATOM 1884 N N . HIS A 1 240 ? -15.389 -4.772 -5.001 1.00 94.75 240 HIS A N 1
ATOM 1885 C CA . HIS A 1 240 ? -14.340 -3.786 -4.752 1.00 94.75 240 HIS A CA 1
ATOM 1886 C C . HIS A 1 240 ? -14.552 -3.092 -3.409 1.00 94.75 240 HIS A C 1
ATOM 1888 O O . HIS A 1 240 ? -13.638 -3.040 -2.593 1.00 94.75 240 HIS A O 1
ATOM 1894 N N . ARG A 1 241 ? -15.775 -2.624 -3.134 1.00 94.50 241 ARG A N 1
ATOM 1895 C CA . ARG A 1 241 ? -16.121 -1.990 -1.850 1.00 94.50 241 ARG A CA 1
ATOM 1896 C C . ARG A 1 241 ? -15.849 -2.925 -0.671 1.00 94.50 241 ARG A C 1
ATOM 1898 O O . ARG A 1 241 ? -15.242 -2.512 0.310 1.00 94.50 241 ARG A O 1
ATOM 1905 N N . CYS A 1 242 ? -16.233 -4.196 -0.793 1.00 95.81 242 CYS A N 1
ATOM 1906 C CA . CYS A 1 242 ? -15.953 -5.229 0.206 1.00 95.81 242 CYS A CA 1
ATOM 1907 C C . CYS A 1 242 ? -14.445 -5.409 0.443 1.00 95.81 242 CYS A C 1
ATOM 1909 O O . CYS A 1 242 ? -13.999 -5.434 1.589 1.00 95.81 242 CYS A O 1
ATOM 1911 N N . ALA A 1 243 ? -13.656 -5.492 -0.633 1.00 97.31 243 ALA A N 1
ATOM 1912 C CA . ALA A 1 243 ? -12.201 -5.605 -0.554 1.00 97.31 243 ALA A CA 1
ATOM 1913 C C . ALA A 1 243 ? -11.559 -4.375 0.104 1.00 97.31 243 ALA A C 1
ATOM 1915 O O . ALA A 1 243 ? -10.678 -4.524 0.947 1.00 97.31 243 ALA A O 1
ATOM 1916 N N . VAL A 1 244 ? -12.043 -3.169 -0.200 1.00 97.75 244 VAL A N 1
ATOM 1917 C CA . VAL A 1 244 ? -11.570 -1.940 0.447 1.00 97.75 244 VAL A CA 1
ATOM 1918 C C . VAL A 1 244 ? -11.932 -1.916 1.935 1.00 97.75 244 VAL A C 1
ATOM 1920 O O . VAL A 1 244 ? -11.058 -1.642 2.752 1.00 97.75 244 VAL A O 1
ATOM 1923 N N . HIS A 1 245 ? -13.155 -2.285 2.334 1.00 98.00 245 HIS A N 1
ATOM 1924 C CA . HIS A 1 245 ? -13.503 -2.404 3.759 1.00 98.00 245 HIS A CA 1
ATOM 1925 C C . HIS A 1 245 ? -12.637 -3.434 4.496 1.00 98.00 245 HIS A C 1
ATOM 1927 O O . HIS A 1 245 ? -12.273 -3.205 5.653 1.00 98.00 245 HIS A O 1
ATOM 1933 N N . ALA A 1 246 ? -12.279 -4.534 3.830 1.00 98.56 246 ALA A N 1
ATOM 1934 C CA . ALA A 1 246 ? -11.375 -5.541 4.370 1.00 98.56 246 ALA A CA 1
ATOM 1935 C C . ALA A 1 246 ? -9.935 -5.023 4.521 1.00 98.56 246 ALA A C 1
ATOM 1937 O O . ALA A 1 246 ? -9.296 -5.328 5.528 1.00 98.56 246 ALA A O 1
ATOM 1938 N N . ILE A 1 247 ? -9.443 -4.203 3.583 1.00 98.81 247 ILE A N 1
ATOM 1939 C CA . ILE A 1 247 ? -8.165 -3.485 3.733 1.00 98.81 247 ILE A CA 1
ATOM 1940 C C . ILE A 1 247 ? -8.243 -2.520 4.909 1.00 98.81 247 ILE A C 1
ATOM 1942 O O . ILE A 1 247 ? -7.363 -2.553 5.759 1.00 98.81 247 ILE A O 1
ATOM 1946 N N . VAL A 1 248 ? -9.304 -1.712 5.006 1.00 98.75 248 VAL A N 1
ATOM 1947 C CA . VAL A 1 248 ? -9.492 -0.784 6.130 1.00 98.75 248 VAL A CA 1
ATOM 1948 C C . VAL A 1 248 ? -9.456 -1.540 7.457 1.00 98.75 248 VAL A C 1
ATOM 1950 O O . VAL A 1 248 ? -8.711 -1.154 8.345 1.00 98.75 248 VAL A O 1
ATOM 1953 N N . ALA A 1 249 ? -10.168 -2.662 7.578 1.00 98.81 249 ALA A N 1
ATOM 1954 C CA . ALA A 1 249 ? -10.114 -3.510 8.768 1.00 98.81 249 ALA A CA 1
ATOM 1955 C C . ALA A 1 249 ? -8.697 -4.029 9.072 1.00 98.81 249 ALA A C 1
ATOM 1957 O O . ALA A 1 249 ? -8.228 -3.917 10.203 1.00 98.81 249 ALA A O 1
ATOM 1958 N N . SER A 1 250 ? -8.011 -4.565 8.060 1.00 98.75 250 SER A N 1
ATOM 1959 C CA . SER A 1 250 ? -6.637 -5.060 8.183 1.00 98.75 250 SER A CA 1
ATOM 1960 C C . SER A 1 250 ? -5.690 -3.970 8.685 1.00 98.75 250 SER A C 1
ATOM 1962 O O . SER A 1 250 ? -5.006 -4.155 9.692 1.00 98.75 250 SER A O 1
ATOM 1964 N N . GLN A 1 251 ? -5.706 -2.807 8.033 1.00 98.62 251 GLN A N 1
ATOM 1965 C CA . GLN A 1 251 ? -4.806 -1.708 8.353 1.00 98.62 251 GLN A CA 1
ATOM 1966 C C . GLN A 1 251 ? -5.147 -1.061 9.699 1.00 98.62 251 GLN A C 1
ATOM 1968 O O . GLN A 1 251 ? -4.232 -0.794 10.463 1.00 98.62 251 GLN A O 1
ATOM 1973 N N . MET A 1 252 ? -6.426 -0.907 10.061 1.00 98.44 252 MET A N 1
ATOM 1974 C CA . MET A 1 252 ? -6.819 -0.430 11.397 1.00 98.44 252 MET A CA 1
ATOM 1975 C C . MET A 1 252 ? -6.229 -1.311 12.504 1.00 98.44 252 MET A C 1
ATOM 1977 O O . MET A 1 252 ? -5.655 -0.796 13.462 1.00 98.44 252 MET A O 1
ATOM 1981 N N . THR A 1 253 ? -6.305 -2.641 12.355 1.00 98.25 253 THR A N 1
ATOM 1982 C CA . THR A 1 253 ? -5.694 -3.555 13.335 1.00 98.25 253 THR A CA 1
ATOM 1983 C C . THR A 1 253 ? -4.168 -3.487 13.339 1.00 98.25 253 THR A C 1
ATOM 1985 O O . THR A 1 253 ? -3.576 -3.489 14.414 1.00 98.25 253 THR A O 1
ATOM 1988 N N . LEU A 1 254 ? -3.525 -3.340 12.173 1.00 97.75 254 LEU A N 1
ATOM 1989 C CA . LEU A 1 254 ? -2.074 -3.152 12.090 1.00 97.75 254 LEU A CA 1
ATOM 1990 C C . LEU A 1 254 ? -1.631 -1.868 12.806 1.00 97.75 254 LEU A C 1
ATOM 1992 O O . LEU A 1 254 ? -0.734 -1.922 13.641 1.00 97.75 254 LEU A O 1
ATOM 1996 N N . LEU A 1 255 ? -2.274 -0.732 12.519 1.00 96.81 255 LEU A N 1
ATOM 1997 C CA . LEU A 1 255 ? -1.921 0.569 13.094 1.00 96.81 255 LEU A CA 1
ATOM 1998 C C . LEU A 1 255 ? -2.041 0.564 14.623 1.00 96.81 255 LEU A C 1
ATOM 2000 O O . LEU A 1 255 ? -1.118 0.998 15.307 1.00 96.81 255 LEU A O 1
ATOM 2004 N N . VAL A 1 256 ? -3.122 -0.001 15.173 1.00 95.62 256 VAL A N 1
ATOM 2005 C CA . VAL A 1 256 ? -3.276 -0.160 16.633 1.00 95.62 256 VAL A CA 1
ATOM 2006 C C . VAL A 1 256 ? -2.149 -0.994 17.226 1.00 95.62 256 VAL A C 1
ATOM 2008 O O . VAL A 1 256 ? -1.598 -0.646 18.266 1.00 95.62 256 VAL A O 1
ATOM 2011 N N . LYS A 1 257 ? -1.770 -2.089 16.566 1.00 93.69 257 LYS A N 1
ATOM 2012 C CA . LYS A 1 257 ? -0.686 -2.944 17.049 1.00 93.69 257 LYS A CA 1
ATOM 2013 C C . LYS A 1 257 ? 0.684 -2.257 16.958 1.00 93.69 257 LYS A C 1
ATOM 2015 O O . LYS A 1 257 ? 1.531 -2.508 17.814 1.00 93.69 257 LYS A O 1
ATOM 2020 N N . LEU A 1 258 ? 0.896 -1.366 15.988 1.00 93.81 258 LEU A N 1
ATOM 2021 C CA . LEU A 1 258 ? 2.118 -0.561 15.865 1.00 93.81 258 LEU A CA 1
ATOM 2022 C C . LEU A 1 258 ? 2.225 0.548 16.918 1.00 93.81 258 LEU A C 1
ATOM 2024 O O . LEU A 1 258 ? 3.337 0.909 17.304 1.00 93.81 258 LEU A O 1
ATOM 2028 N N . LEU A 1 259 ? 1.101 1.032 17.453 1.00 91.88 259 LEU A N 1
ATOM 2029 C CA . LEU A 1 259 ? 1.111 1.930 18.612 1.00 91.88 259 LEU A CA 1
ATOM 2030 C C . LEU A 1 259 ? 1.645 1.240 19.886 1.00 91.88 259 LEU A C 1
ATOM 2032 O O . LEU A 1 259 ? 2.132 1.935 20.779 1.00 91.88 259 LEU A O 1
ATOM 2036 N N . LYS A 1 260 ? 1.650 -0.104 19.943 1.00 87.38 260 LYS A N 1
ATOM 2037 C CA . LYS A 1 260 ? 2.161 -0.918 21.066 1.00 87.38 260 LYS A CA 1
ATOM 2038 C C . LYS A 1 260 ? 1.581 -0.431 22.404 1.00 87.38 260 LYS A C 1
ATOM 2040 O O . LYS A 1 260 ? 0.375 -0.229 22.504 1.00 87.38 260 LYS A O 1
ATOM 2045 N N . ASP A 1 261 ? 2.428 -0.187 23.403 1.00 84.12 261 ASP A N 1
ATOM 2046 C CA . ASP A 1 261 ? 2.040 0.266 24.746 1.00 84.12 261 ASP A CA 1
ATOM 2047 C C . ASP A 1 261 ? 1.390 1.663 24.764 1.00 84.12 261 ASP A C 1
ATOM 2049 O O . ASP A 1 261 ? 0.857 2.083 25.787 1.00 84.12 261 ASP A O 1
ATOM 2053 N N . ARG A 1 262 ? 1.426 2.395 23.641 1.00 87.69 262 ARG A N 1
ATOM 2054 C CA . ARG A 1 262 ? 0.814 3.724 23.491 1.00 87.69 262 ARG A CA 1
ATOM 2055 C C . ARG A 1 262 ? -0.620 3.666 22.968 1.00 87.69 262 ARG A C 1
ATOM 2057 O O . ARG A 1 262 ? -1.269 4.703 22.899 1.00 87.69 262 ARG A O 1
ATOM 2064 N N . ALA A 1 263 ? -1.110 2.494 22.556 1.00 90.31 263 ALA A N 1
ATOM 2065 C CA . ALA A 1 263 ? -2.473 2.342 22.060 1.00 90.31 263 ALA A CA 1
ATOM 2066 C C . ALA A 1 263 ? -3.485 2.496 23.214 1.00 90.31 263 ALA A C 1
ATOM 2068 O O . ALA A 1 263 ? -3.470 1.675 24.136 1.00 90.31 263 ALA A O 1
ATOM 2069 N N . PRO A 1 264 ? -4.401 3.484 23.178 1.00 94.12 264 PRO A N 1
ATOM 2070 C CA . PRO A 1 264 ? -5.419 3.611 24.216 1.00 94.12 264 PRO A CA 1
ATOM 2071 C C . PRO A 1 264 ? -6.344 2.389 24.246 1.00 94.12 264 PRO A C 1
ATOM 2073 O O . PRO A 1 264 ? -6.793 1.922 23.197 1.00 94.12 264 PRO A O 1
ATOM 2076 N N . ALA A 1 265 ? -6.705 1.901 25.436 1.00 94.75 265 ALA A N 1
ATOM 2077 C CA . ALA A 1 265 ? -7.584 0.733 25.575 1.00 94.75 265 ALA A CA 1
ATOM 2078 C C . ALA A 1 265 ? -8.928 0.919 24.843 1.00 94.75 265 ALA A C 1
ATOM 2080 O O . ALA A 1 265 ? -9.358 0.035 24.105 1.00 94.75 265 ALA A O 1
ATOM 2081 N N . ALA A 1 266 ? -9.528 2.110 24.945 1.00 96.50 266 ALA A N 1
ATOM 2082 C CA . ALA A 1 266 ? -10.765 2.454 24.245 1.00 96.50 266 ALA A CA 1
ATOM 2083 C C . ALA A 1 266 ? -10.624 2.413 22.708 1.00 96.50 266 ALA A C 1
ATOM 2085 O O . ALA A 1 266 ? -11.583 2.094 22.003 1.00 96.50 266 ALA A O 1
ATOM 2086 N N . LEU A 1 267 ? -9.431 2.706 22.170 1.00 96.75 267 LEU A N 1
ATOM 2087 C CA . LEU A 1 267 ? -9.165 2.622 20.730 1.00 96.75 267 LEU A CA 1
ATOM 2088 C C . LEU A 1 267 ? -9.156 1.160 20.279 1.00 96.75 267 LEU A C 1
ATOM 2090 O O . LEU A 1 267 ? -9.771 0.822 19.265 1.00 96.75 267 LEU A O 1
ATOM 2094 N N . CYS A 1 268 ? -8.494 0.294 21.051 1.00 96.62 268 CYS A N 1
ATOM 2095 C CA . CYS A 1 268 ? -8.511 -1.148 20.832 1.00 96.62 268 CYS A CA 1
ATOM 2096 C C . CYS A 1 268 ? -9.946 -1.691 20.892 1.00 96.62 268 CYS A C 1
ATOM 2098 O O . CYS A 1 268 ? -10.371 -2.379 19.967 1.00 96.62 268 CYS A O 1
ATOM 2100 N N . GLU A 1 269 ? -10.714 -1.350 21.927 1.00 96.81 269 GLU A N 1
ATOM 2101 C CA . GLU A 1 269 ? -12.110 -1.784 22.071 1.00 96.81 269 GLU A CA 1
ATOM 2102 C C . GLU A 1 269 ? -12.969 -1.373 20.873 1.00 96.81 269 GLU A C 1
ATOM 2104 O O . GLU A 1 269 ? -13.673 -2.208 20.306 1.00 96.81 269 GLU A O 1
ATOM 2109 N N . HIS A 1 270 ? -12.868 -0.117 20.429 1.00 97.81 270 HIS A N 1
ATOM 2110 C CA . HIS A 1 270 ? -13.610 0.360 19.262 1.00 97.81 270 HIS A CA 1
ATOM 2111 C C . HIS A 1 270 ? -13.215 -0.395 17.985 1.00 97.81 270 HIS A C 1
ATOM 2113 O O . HIS A 1 270 ? -14.078 -0.908 17.272 1.00 97.81 270 HIS A O 1
ATOM 2119 N N . ILE A 1 271 ? -11.914 -0.511 17.695 1.00 98.12 271 ILE A N 1
ATOM 2120 C CA . ILE A 1 271 ? -11.448 -1.143 16.454 1.00 98.12 271 ILE A CA 1
ATOM 2121 C C . ILE A 1 271 ? -11.793 -2.630 16.428 1.00 98.12 271 ILE A C 1
ATOM 2123 O O . ILE A 1 271 ? -12.392 -3.097 15.458 1.00 98.12 271 ILE A O 1
ATOM 2127 N N . TYR A 1 272 ? -11.476 -3.374 17.485 1.00 98.25 272 TYR A N 1
ATOM 2128 C CA . TYR A 1 272 ? -11.753 -4.808 17.530 1.00 98.25 272 TYR A CA 1
ATOM 2129 C C . TYR A 1 272 ? -13.246 -5.120 17.690 1.00 98.25 272 TYR A C 1
ATOM 2131 O O . TYR A 1 272 ? -13.703 -6.109 17.120 1.00 98.25 272 TYR A O 1
ATOM 2139 N N . GLY A 1 273 ? -14.027 -4.249 18.336 1.00 98.12 273 GLY A N 1
ATOM 2140 C CA . GLY A 1 273 ? -15.486 -4.358 18.376 1.00 98.12 273 GLY A CA 1
ATOM 2141 C C . GLY A 1 273 ? -16.120 -4.270 16.983 1.00 98.12 273 GLY A C 1
ATOM 2142 O O . GLY A 1 273 ? -16.983 -5.080 16.642 1.00 98.12 273 GLY A O 1
ATOM 2143 N N . VAL A 1 274 ? -15.637 -3.365 16.120 1.00 98.50 274 VAL A N 1
ATOM 2144 C CA . VAL A 1 274 ? -16.071 -3.303 14.709 1.00 98.50 274 VAL A CA 1
ATOM 2145 C C . VAL A 1 274 ? -15.676 -4.578 13.951 1.00 98.50 274 VAL A C 1
ATOM 2147 O O . VAL A 1 274 ? -16.465 -5.083 13.148 1.00 98.50 274 VAL A O 1
ATOM 2150 N N . ILE A 1 275 ? -14.481 -5.133 14.196 1.00 98.50 275 ILE A N 1
ATOM 2151 C CA . ILE A 1 275 ? -14.058 -6.405 13.581 1.00 98.50 275 ILE A CA 1
ATOM 2152 C C . ILE A 1 275 ? -14.980 -7.555 13.996 1.00 98.50 275 ILE A C 1
ATOM 2154 O O . ILE A 1 275 ? -15.407 -8.329 13.138 1.00 98.50 275 ILE A O 1
ATOM 2158 N N . GLU A 1 276 ? -15.312 -7.655 15.282 1.00 98.25 276 GLU A N 1
ATOM 2159 C CA . GLU A 1 276 ? -16.210 -8.682 15.809 1.00 98.25 276 GLU A CA 1
ATOM 2160 C C . GLU A 1 276 ? -17.614 -8.563 15.200 1.00 98.25 276 GLU A C 1
ATOM 2162 O O . GLU A 1 276 ? -18.138 -9.543 14.661 1.00 98.25 276 GLU A O 1
ATOM 2167 N N . ARG A 1 277 ? -18.187 -7.352 15.193 1.00 98.19 277 ARG A N 1
ATOM 2168 C CA . ARG A 1 277 ? -19.498 -7.053 14.590 1.00 98.19 277 ARG A CA 1
ATOM 2169 C C . ARG A 1 277 ? -19.532 -7.442 13.110 1.00 98.19 277 ARG A C 1
ATOM 2171 O O . ARG A 1 277 ? -20.442 -8.141 12.669 1.00 98.19 277 ARG A O 1
ATOM 2178 N N . ARG A 1 278 ? -18.492 -7.084 12.342 1.00 97.94 278 ARG A N 1
ATOM 2179 C CA . ARG A 1 278 ? -18.340 -7.520 10.941 1.00 97.94 278 ARG A CA 1
ATOM 2180 C C . ARG A 1 278 ? -18.232 -9.037 10.820 1.00 97.94 278 ARG A C 1
ATOM 2182 O O . ARG A 1 278 ? -18.778 -9.598 9.879 1.00 97.94 278 ARG A O 1
ATOM 2189 N N . GLY A 1 279 ? -17.552 -9.712 11.743 1.00 97.44 279 GLY A N 1
ATOM 2190 C CA . GLY A 1 279 ? -17.443 -11.171 11.750 1.00 97.44 279 GLY A CA 1
ATOM 2191 C C . GLY A 1 279 ? -18.795 -11.871 11.890 1.00 97.44 279 GLY A C 1
ATOM 2192 O O . GLY A 1 279 ? -19.016 -12.894 11.241 1.00 97.44 279 GLY A O 1
ATOM 2193 N N . GLN A 1 280 ? -19.690 -11.298 12.695 1.00 96.06 280 GLN A N 1
ATOM 2194 C CA . GLN A 1 280 ? -21.028 -11.829 12.962 1.00 96.06 280 GLN A CA 1
ATOM 2195 C C . GLN A 1 280 ? -22.011 -11.494 11.830 1.00 96.06 280 GLN A C 1
ATOM 2197 O O . GLN A 1 280 ? -22.674 -12.390 11.309 1.00 96.06 280 GLN A O 1
ATOM 2202 N N . ASP A 1 281 ? -22.049 -10.232 11.395 1.00 95.00 281 ASP A N 1
ATOM 2203 C CA . ASP A 1 281 ? -23.155 -9.723 10.574 1.00 95.00 281 ASP A CA 1
ATOM 2204 C C . ASP A 1 281 ? -22.766 -9.446 9.112 1.00 95.00 281 ASP A C 1
ATOM 2206 O O . ASP A 1 281 ? -23.614 -9.443 8.218 1.00 95.00 281 ASP A O 1
ATOM 2210 N N . ALA A 1 282 ? -21.479 -9.223 8.832 1.00 96.25 282 ALA A N 1
ATOM 2211 C CA . ALA A 1 282 ? -21.002 -8.810 7.511 1.00 96.25 282 ALA A CA 1
ATOM 2212 C C . ALA A 1 282 ? -19.606 -9.373 7.165 1.00 96.25 282 ALA A C 1
ATOM 2214 O O . ALA A 1 282 ? -18.684 -8.609 6.856 1.00 96.25 282 ALA A O 1
ATOM 2215 N N . PRO A 1 283 ? -19.413 -10.709 7.151 1.00 96.50 283 PRO A N 1
ATOM 2216 C CA . PRO A 1 283 ? -18.088 -11.316 6.983 1.00 96.50 283 PRO A CA 1
ATOM 2217 C C . PRO A 1 283 ? -17.451 -11.003 5.621 1.00 96.50 283 PRO A C 1
ATOM 2219 O O . PRO A 1 283 ? -16.231 -11.062 5.474 1.00 96.50 283 PRO A O 1
ATOM 2222 N N . HIS A 1 284 ? -18.260 -10.615 4.631 1.00 96.00 284 HIS A N 1
ATOM 2223 C CA . HIS A 1 284 ? -17.816 -10.129 3.325 1.00 96.00 284 HIS A CA 1
ATOM 2224 C C . HIS A 1 284 ? -17.017 -8.814 3.389 1.00 96.00 284 HIS A C 1
ATOM 2226 O O . HIS A 1 284 ? -16.312 -8.507 2.435 1.00 96.00 284 HIS A O 1
ATOM 2232 N N . LEU A 1 285 ? -17.072 -8.069 4.501 1.00 97.38 285 LEU A N 1
ATOM 2233 C CA . LEU A 1 285 ? -16.258 -6.875 4.766 1.00 97.38 285 LEU A CA 1
ATOM 2234 C C . LEU A 1 285 ? -14.911 -7.197 5.440 1.00 97.38 285 LEU A C 1
ATOM 2236 O O . LEU A 1 285 ? -14.179 -6.280 5.812 1.00 97.38 285 LEU A O 1
ATOM 2240 N N . LEU A 1 286 ? -14.591 -8.482 5.638 1.00 98.44 286 LEU A N 1
ATOM 2241 C CA . LEU A 1 286 ? -13.344 -8.945 6.250 1.00 98.44 286 LEU A CA 1
ATOM 2242 C C . LEU A 1 286 ? -12.463 -9.698 5.242 1.00 98.44 286 LEU A C 1
ATOM 2244 O O . LEU A 1 286 ? -12.982 -10.315 4.303 1.00 98.44 286 LEU A O 1
ATOM 2248 N N . PRO A 1 287 ? -11.128 -9.723 5.446 1.00 98.19 287 PRO A N 1
ATOM 2249 C CA . PRO A 1 287 ? -10.194 -10.262 4.457 1.00 98.19 287 PRO A CA 1
ATOM 2250 C C . PRO A 1 287 ? -10.465 -11.708 4.038 1.00 98.19 287 PRO A C 1
ATOM 2252 O O . PRO A 1 287 ? -10.388 -12.030 2.854 1.00 98.19 287 PRO A O 1
ATOM 2255 N N . LYS A 1 288 ? -10.858 -12.567 4.992 1.00 96.50 288 LYS A N 1
ATOM 2256 C CA . LYS A 1 288 ? -11.110 -13.999 4.755 1.00 96.50 288 LYS A CA 1
ATOM 2257 C C . LYS A 1 288 ? -12.132 -14.248 3.643 1.00 96.50 288 LYS A C 1
ATOM 2259 O O . LYS A 1 288 ? -11.980 -15.214 2.901 1.00 96.50 288 LYS A O 1
ATOM 2264 N N . VAL A 1 289 ? -13.163 -13.408 3.542 1.00 95.88 289 VAL A N 1
ATOM 2265 C CA . VAL A 1 289 ? -14.149 -13.497 2.461 1.00 95.88 289 VAL A CA 1
ATOM 2266 C C . VAL A 1 289 ? -13.745 -12.574 1.324 1.00 95.88 289 VAL A C 1
ATOM 2268 O O . VAL A 1 289 ? -13.641 -13.045 0.203 1.00 95.88 289 VAL A O 1
ATOM 2271 N N . ALA A 1 290 ? -13.463 -11.294 1.574 1.00 96.25 290 ALA A N 1
ATOM 2272 C CA . ALA A 1 290 ? -13.281 -10.308 0.507 1.00 96.25 290 ALA A CA 1
ATOM 2273 C C . ALA A 1 290 ? -12.123 -10.619 -0.465 1.00 96.25 290 ALA A C 1
ATOM 2275 O O . ALA A 1 290 ? -12.235 -10.311 -1.649 1.00 96.25 290 ALA A O 1
ATOM 2276 N N . PHE A 1 291 ? -11.052 -11.262 0.016 1.00 96.62 291 PHE A N 1
ATOM 2277 C CA . PHE A 1 291 ? -9.877 -11.650 -0.781 1.00 96.62 291 PHE A CA 1
ATOM 2278 C C . PHE A 1 291 ? -9.870 -13.136 -1.176 1.00 96.62 291 PHE A C 1
ATOM 2280 O O . PHE A 1 291 ? -8.883 -13.649 -1.707 1.00 96.62 291 PHE A O 1
ATOM 2287 N N . ASN A 1 292 ? -10.975 -13.855 -0.960 1.00 94.62 292 ASN A N 1
ATOM 2288 C CA . ASN A 1 292 ? -11.096 -15.231 -1.420 1.00 94.62 292 ASN A CA 1
ATOM 2289 C C . ASN A 1 292 ? -11.320 -15.273 -2.941 1.00 94.62 292 ASN A C 1
ATOM 2291 O O . ASN A 1 292 ? -12.397 -14.951 -3.443 1.00 94.62 292 ASN A O 1
ATOM 2295 N N . ARG A 1 293 ? -10.303 -15.736 -3.678 1.00 92.06 293 ARG A N 1
ATOM 2296 C CA . ARG A 1 293 ? -10.330 -15.863 -5.147 1.00 92.06 293 ARG A CA 1
ATOM 2297 C C . ARG A 1 293 ? -11.378 -16.863 -5.667 1.00 92.06 293 ARG A C 1
ATOM 2299 O O . ARG A 1 293 ? -11.670 -16.844 -6.856 1.00 92.06 293 ARG A O 1
ATOM 2306 N N . ASN A 1 294 ? -11.954 -17.698 -4.798 1.00 91.56 294 ASN A N 1
ATOM 2307 C CA . ASN A 1 294 ? -13.015 -18.650 -5.148 1.00 91.56 294 ASN A CA 1
ATOM 2308 C C . ASN A 1 294 ? -14.431 -18.068 -5.004 1.00 91.56 294 ASN A C 1
ATOM 2310 O O . ASN A 1 294 ? -15.409 -18.785 -5.220 1.00 91.56 294 ASN A O 1
ATOM 2314 N N . ASN A 1 295 ? -14.564 -16.802 -4.602 1.00 90.19 295 ASN A N 1
ATOM 2315 C CA . ASN A 1 295 ? -15.873 -16.179 -4.469 1.00 90.19 295 ASN A CA 1
ATOM 2316 C C . ASN A 1 295 ? -16.603 -16.084 -5.809 1.00 90.19 295 ASN A C 1
ATOM 2318 O O . ASN A 1 295 ? -16.016 -15.843 -6.863 1.00 90.19 295 ASN A O 1
ATOM 2322 N N . THR A 1 296 ? -17.924 -16.192 -5.735 1.00 86.50 296 THR A N 1
ATOM 2323 C CA . THR A 1 296 ? -18.839 -15.947 -6.853 1.00 86.50 296 THR A CA 1
ATOM 2324 C C . THR A 1 296 ? -19.738 -14.757 -6.526 1.00 86.50 296 THR A C 1
ATOM 2326 O O . THR A 1 296 ? -19.685 -14.218 -5.420 1.00 86.50 296 THR A O 1
ATOM 2329 N N . GLN A 1 297 ? -20.602 -14.343 -7.457 1.00 79.44 297 GLN A N 1
ATOM 2330 C CA . GLN A 1 297 ? -21.592 -13.298 -7.164 1.00 79.44 297 GLN A CA 1
ATOM 2331 C C . GLN A 1 297 ? -22.484 -13.657 -5.961 1.00 79.44 297 GLN A C 1
ATOM 2333 O O . GLN A 1 297 ? -22.846 -12.771 -5.199 1.00 79.44 297 GLN A O 1
ATOM 2338 N N . GLY A 1 298 ? -22.760 -14.949 -5.736 1.00 82.56 298 GLY A N 1
ATOM 2339 C CA . GLY A 1 298 ? -23.533 -15.424 -4.582 1.00 82.56 298 GLY A CA 1
ATOM 2340 C C . GLY A 1 298 ? -22.785 -15.390 -3.243 1.00 82.56 298 GLY A C 1
ATOM 2341 O O . GLY A 1 298 ? -23.395 -15.630 -2.208 1.00 82.56 298 GLY A O 1
ATOM 2342 N N . SER A 1 299 ? -21.480 -15.095 -3.236 1.00 87.69 299 SER A N 1
ATOM 2343 C CA . SER A 1 299 ? -20.689 -14.935 -2.004 1.00 87.69 299 SER A CA 1
ATOM 2344 C C . SER A 1 299 ? -20.934 -13.593 -1.304 1.00 87.69 299 SER A C 1
ATOM 2346 O O . SER A 1 299 ? -20.453 -13.389 -0.191 1.00 87.69 299 SER A O 1
ATOM 2348 N N . TYR A 1 300 ? -21.658 -12.678 -1.952 1.00 90.25 300 TYR A N 1
ATOM 2349 C CA . TYR A 1 300 ? -21.930 -11.330 -1.469 1.00 90.25 300 TYR A CA 1
ATOM 2350 C C . TYR A 1 300 ? -23.446 -11.114 -1.321 1.00 90.25 300 TYR A C 1
ATOM 2352 O O . TYR A 1 300 ? -24.223 -11.713 -2.067 1.00 90.25 300 TYR A O 1
ATOM 2360 N N . PRO A 1 301 ? -23.894 -10.288 -0.357 1.00 88.50 301 PRO A N 1
ATOM 2361 C CA . PRO A 1 301 ? -25.320 -10.069 -0.123 1.00 88.50 301 PRO A CA 1
ATOM 2362 C C . PRO A 1 301 ? -25.981 -9.351 -1.305 1.00 88.50 301 PRO A C 1
ATOM 2364 O O . PRO A 1 301 ? -25.381 -8.462 -1.902 1.00 88.50 301 PRO A O 1
ATOM 2367 N N . ALA A 1 302 ? -27.233 -9.701 -1.609 1.00 82.94 302 ALA A N 1
ATOM 2368 C CA . ALA A 1 302 ? -27.997 -9.050 -2.676 1.00 82.94 302 ALA A CA 1
ATOM 2369 C C . ALA A 1 302 ? -28.376 -7.595 -2.337 1.00 82.94 302 ALA A C 1
ATOM 2371 O O . ALA A 1 302 ? -28.384 -6.741 -3.219 1.00 82.94 302 ALA A O 1
ATOM 2372 N N . ASP A 1 303 ? -28.669 -7.313 -1.063 1.00 80.50 303 ASP A N 1
ATOM 2373 C CA . ASP A 1 303 ? -28.899 -5.959 -0.549 1.00 80.50 303 ASP A CA 1
ATOM 2374 C C . ASP A 1 303 ? -27.638 -5.493 0.190 1.00 80.50 303 ASP A C 1
ATOM 2376 O O . ASP A 1 303 ? -27.363 -5.909 1.318 1.00 80.50 303 ASP A O 1
ATOM 2380 N N . PHE A 1 304 ? -26.816 -4.688 -0.484 1.00 81.69 304 PHE A N 1
ATOM 2381 C CA . PHE A 1 304 ? -25.552 -4.206 0.063 1.00 81.69 304 PHE A CA 1
ATOM 2382 C C . PHE A 1 304 ? -25.778 -2.947 0.904 1.00 81.69 304 PHE A C 1
ATOM 2384 O O . PHE A 1 304 ? -25.654 -1.820 0.423 1.00 81.69 304 PHE A O 1
ATOM 2391 N N . LYS A 1 305 ? -26.119 -3.158 2.177 1.00 85.81 305 LYS A N 1
ATOM 2392 C CA . LYS A 1 305 ? -26.262 -2.109 3.192 1.00 85.81 305 LYS A CA 1
ATOM 2393 C C . LYS A 1 305 ? -25.164 -2.236 4.233 1.00 85.81 305 LYS A C 1
ATOM 2395 O O . LYS A 1 305 ? -24.864 -3.333 4.693 1.00 85.81 305 LYS A O 1
ATOM 2400 N N . ILE A 1 306 ? -24.597 -1.099 4.616 1.00 89.50 306 ILE A N 1
ATOM 2401 C CA . ILE A 1 306 ? -23.601 -1.014 5.680 1.00 89.50 306 ILE A CA 1
ATOM 2402 C C . ILE A 1 306 ? -24.195 -0.130 6.767 1.00 89.50 306 ILE A C 1
ATOM 2404 O O . ILE A 1 306 ? -24.457 1.048 6.531 1.00 89.50 306 ILE A O 1
ATOM 2408 N N . THR A 1 307 ? -24.477 -0.726 7.920 1.00 91.88 307 THR A N 1
ATOM 2409 C CA . THR A 1 307 ? -24.966 -0.010 9.099 1.00 91.88 307 THR A CA 1
ATOM 2410 C C . THR A 1 307 ? -23.816 0.690 9.813 1.00 91.88 307 THR A C 1
ATOM 2412 O O . THR A 1 307 ? -22.651 0.329 9.652 1.00 91.88 307 THR A O 1
ATOM 2415 N N . ASP A 1 308 ? -24.159 1.689 10.622 1.00 92.44 308 ASP A N 1
ATOM 2416 C CA . ASP A 1 308 ? -23.194 2.520 11.346 1.00 92.44 308 ASP A CA 1
ATOM 2417 C C . ASP A 1 308 ? -22.275 1.690 12.267 1.00 92.44 308 ASP A C 1
ATOM 2419 O O . ASP A 1 308 ? -21.069 1.899 12.299 1.00 92.44 308 ASP A O 1
ATOM 2423 N N . GLU A 1 309 ? -22.808 0.644 12.906 1.00 94.62 309 GLU A N 1
ATOM 2424 C CA . GLU A 1 309 ? -22.063 -0.274 13.789 1.00 94.62 309 GLU A CA 1
ATOM 2425 C C . GLU A 1 309 ? -20.954 -1.074 13.081 1.00 94.62 309 GLU A C 1
ATOM 2427 O O . GLU A 1 309 ? -20.059 -1.620 13.727 1.00 94.62 309 GLU A O 1
ATOM 2432 N N . LEU A 1 310 ? -21.000 -1.163 11.749 1.00 96.62 310 LEU A N 1
ATOM 2433 C CA . LEU A 1 310 ? -19.983 -1.837 10.941 1.00 96.62 310 LEU A CA 1
ATOM 2434 C C . LEU A 1 310 ? -18.852 -0.888 10.518 1.00 96.62 310 LEU A C 1
ATOM 2436 O O . LEU A 1 310 ? -17.931 -1.316 9.810 1.00 96.62 310 LEU A O 1
ATOM 2440 N N . LEU A 1 311 ? -18.904 0.389 10.901 1.00 97.31 311 LEU A N 1
ATOM 2441 C CA . LEU A 1 311 ? -17.967 1.423 10.476 1.00 97.31 311 LEU A CA 1
ATOM 2442 C C . LEU A 1 311 ? -17.018 1.835 11.601 1.00 97.31 311 LEU A C 1
ATOM 2444 O O . LEU A 1 311 ? -17.376 1.943 12.770 1.00 97.31 311 LEU A O 1
ATOM 2448 N N . PHE A 1 312 ? -15.778 2.139 11.223 1.00 97.94 312 PHE A N 1
ATOM 2449 C CA . PHE A 1 312 ? -14.872 2.856 12.113 1.00 97.94 312 PHE A CA 1
ATOM 2450 C C . PHE A 1 312 ? -15.279 4.334 12.149 1.00 97.94 312 PHE A C 1
ATOM 2452 O O . PHE A 1 312 ? -15.270 4.988 11.108 1.00 97.94 312 PHE A O 1
ATOM 2459 N N . HIS A 1 313 ? -15.638 4.864 13.319 1.00 95.50 313 HIS A N 1
ATOM 2460 C CA . HIS A 1 313 ? -16.047 6.266 13.449 1.00 95.50 313 HIS A CA 1
ATOM 2461 C C . HIS A 1 313 ? -14.855 7.187 13.696 1.00 95.50 313 HIS A C 1
ATOM 2463 O O . HIS A 1 313 ? -14.176 7.059 14.715 1.00 95.50 313 HIS A O 1
ATOM 2469 N N . GLN A 1 314 ? -14.675 8.169 12.812 1.00 93.44 314 GLN A N 1
ATOM 2470 C CA . GLN A 1 314 ? -13.650 9.203 12.937 1.00 93.44 314 GLN A CA 1
ATOM 2471 C C . GLN A 1 314 ? -13.763 9.952 14.269 1.00 93.44 314 GLN A C 1
ATOM 2473 O O . GLN A 1 314 ? -12.805 9.957 15.023 1.00 93.44 314 GLN A O 1
ATOM 2478 N N . GLY A 1 315 ? -14.941 10.491 14.613 1.00 92.06 315 GLY A N 1
ATOM 2479 C CA . GLY A 1 315 ? -15.114 11.261 15.852 1.00 92.06 315 GLY A CA 1
ATOM 2480 C C . GLY A 1 315 ? -14.759 10.478 17.121 1.00 92.06 315 GLY A C 1
ATOM 2481 O O . GLY A 1 315 ? -14.127 11.023 18.015 1.00 92.06 315 GLY A O 1
ATOM 2482 N N . LYS A 1 316 ? -15.082 9.175 17.185 1.00 94.19 316 LYS A N 1
ATOM 2483 C CA . LYS A 1 316 ? -14.667 8.332 18.321 1.00 94.19 316 LYS A CA 1
ATOM 2484 C C . LYS A 1 316 ? -13.149 8.161 18.358 1.00 94.19 316 LYS A C 1
ATOM 2486 O O . LYS A 1 316 ? -12.557 8.316 19.416 1.00 94.19 316 LYS A O 1
ATOM 2491 N N . ILE A 1 317 ? -12.529 7.855 17.216 1.00 95.38 317 ILE A N 1
ATOM 2492 C CA . ILE A 1 317 ? -11.076 7.656 17.116 1.00 95.38 317 ILE A CA 1
ATOM 2493 C C . ILE A 1 317 ? -10.326 8.948 17.462 1.00 95.38 317 ILE A C 1
ATOM 2495 O O . ILE A 1 317 ? -9.417 8.901 18.284 1.00 95.38 317 ILE A O 1
ATOM 2499 N N . SER A 1 318 ? -10.732 10.089 16.898 1.00 92.81 318 SER A N 1
ATOM 2500 C CA . SER A 1 318 ? -10.139 11.399 17.179 1.00 92.81 318 SER A CA 1
ATOM 2501 C C . SER A 1 318 ? -10.237 11.755 18.659 1.00 92.81 318 SER A C 1
ATOM 2503 O O . SER A 1 318 ? -9.210 12.041 19.258 1.00 92.81 318 SER A O 1
ATOM 2505 N N . ASN A 1 319 ? -11.421 11.640 19.271 1.00 93.38 319 ASN A N 1
ATOM 2506 C CA . ASN A 1 319 ? -11.592 11.951 20.693 1.00 93.38 319 ASN A CA 1
ATOM 2507 C C . ASN A 1 319 ? -10.712 11.056 21.578 1.00 93.38 319 ASN A C 1
ATOM 2509 O O . ASN A 1 319 ? -10.021 11.550 22.459 1.00 93.38 319 ASN A O 1
ATOM 2513 N N . ILE A 1 320 ? -10.683 9.741 21.315 1.00 94.44 320 ILE A N 1
ATOM 2514 C CA . ILE A 1 320 ? -9.853 8.807 22.089 1.00 94.44 320 ILE A CA 1
ATOM 2515 C C . ILE A 1 320 ? -8.365 9.162 21.965 1.00 94.44 320 ILE A C 1
ATOM 2517 O O . ILE A 1 320 ? -7.635 9.098 22.950 1.00 94.44 320 ILE A O 1
ATOM 2521 N N . LEU A 1 321 ? -7.895 9.510 20.768 1.00 92.62 321 LEU A N 1
ATOM 2522 C CA . LEU A 1 321 ? -6.496 9.869 20.539 1.00 92.62 321 LEU A CA 1
ATOM 2523 C C . LEU A 1 321 ? -6.139 11.218 21.184 1.00 92.62 321 LEU A C 1
ATOM 2525 O O . LEU A 1 321 ? -5.093 11.322 21.823 1.00 92.62 321 LEU A O 1
ATOM 2529 N N . GLU A 1 322 ? -7.020 12.214 21.092 1.00 92.00 322 GLU A N 1
ATOM 2530 C CA . GLU A 1 322 ? -6.854 13.528 21.724 1.00 92.00 322 GLU A CA 1
ATOM 2531 C C . GLU A 1 322 ? -6.797 13.417 23.256 1.00 92.00 322 GLU A C 1
ATOM 2533 O O . GLU A 1 322 ? -5.868 13.934 23.882 1.00 92.00 322 GLU A O 1
ATOM 2538 N N . ASP A 1 323 ? -7.711 12.641 23.854 1.00 92.81 323 ASP A N 1
ATOM 2539 C CA . ASP A 1 323 ? -7.745 12.346 25.295 1.00 92.81 323 ASP A CA 1
ATOM 2540 C C . ASP A 1 323 ? -6.463 11.647 25.787 1.00 92.81 323 ASP A C 1
ATOM 2542 O O . ASP A 1 323 ? -6.141 11.686 26.974 1.00 92.81 323 ASP A O 1
ATOM 2546 N N . ASN A 1 324 ? -5.716 11.012 24.876 1.00 90.44 324 ASN A N 1
ATOM 2547 C CA . ASN A 1 324 ? -4.450 10.331 25.147 1.00 90.44 324 ASN A CA 1
ATOM 2548 C C . ASN A 1 324 ? -3.229 11.097 24.595 1.00 90.44 324 ASN A C 1
ATOM 2550 O O . ASN A 1 324 ? -2.162 10.511 24.419 1.00 90.44 324 ASN A O 1
ATOM 2554 N N . HIS A 1 325 ? -3.369 12.410 24.373 1.00 88.50 325 HIS A N 1
ATOM 2555 C CA . HIS A 1 325 ? -2.296 13.350 24.018 1.00 88.50 325 HIS A CA 1
ATOM 2556 C C . HIS A 1 325 ? -1.642 13.147 22.641 1.00 88.50 325 HIS A C 1
ATOM 2558 O O . HIS A 1 325 ? -0.528 13.625 22.415 1.00 88.50 325 HIS A O 1
ATOM 2564 N N . PHE A 1 326 ? -2.322 12.483 21.706 1.00 88.12 326 PHE A N 1
ATOM 2565 C CA . PHE A 1 326 ? -1.909 12.490 20.303 1.00 88.12 326 PHE A CA 1
ATOM 2566 C C . PHE A 1 326 ? -2.321 13.806 19.629 1.00 88.12 326 PHE A C 1
ATOM 2568 O O . PHE A 1 326 ? -3.395 14.345 19.901 1.00 88.12 326 PHE A O 1
ATOM 2575 N N . ASP A 1 327 ? -1.494 14.311 18.710 1.00 86.31 327 ASP A N 1
ATOM 2576 C CA . ASP A 1 327 ? -1.856 15.466 17.882 1.00 86.31 327 ASP A CA 1
ATOM 2577 C C . ASP A 1 327 ? -2.830 15.045 16.775 1.00 86.31 327 ASP A C 1
ATOM 2579 O O . ASP A 1 327 ? -2.443 14.550 15.717 1.00 86.31 327 ASP A O 1
ATOM 2583 N N . VAL A 1 328 ? -4.122 15.246 17.024 1.00 84.12 328 VAL A N 1
ATOM 2584 C CA . VAL A 1 328 ? -5.194 14.889 16.087 1.00 84.12 328 VAL A CA 1
ATOM 2585 C C . VAL A 1 328 ? -5.500 15.982 15.063 1.00 84.12 328 VAL A C 1
ATOM 2587 O O . VAL A 1 328 ? -6.435 15.816 14.281 1.00 84.12 328 VAL A O 1
ATOM 2590 N N . SER A 1 329 ? -4.719 17.069 15.004 1.00 77.44 329 SER A N 1
ATOM 2591 C CA . SER A 1 329 ? -4.949 18.183 14.066 1.00 77.44 329 SER A CA 1
ATOM 2592 C C . SER A 1 329 ? -4.998 17.723 12.606 1.00 77.44 329 SER A C 1
ATOM 2594 O O . SER A 1 329 ? -5.668 18.335 11.780 1.00 77.44 329 SER A O 1
ATOM 2596 N N . GLY A 1 330 ? -4.298 16.629 12.292 1.00 68.44 330 GLY A N 1
ATOM 2597 C CA . GLY A 1 330 ? -4.311 16.014 10.973 1.00 68.44 330 GLY A CA 1
ATOM 2598 C C . GLY A 1 330 ? -5.520 15.122 10.698 1.00 68.44 330 GLY A C 1
ATOM 2599 O O . GLY A 1 330 ? -5.838 14.944 9.541 1.00 68.44 330 GLY A O 1
ATOM 2600 N N . LEU A 1 331 ? -6.221 14.571 11.696 1.00 76.62 331 LEU A N 1
ATOM 2601 C CA . LEU A 1 331 ? -7.226 13.501 11.528 1.00 76.62 331 LEU A CA 1
ATOM 2602 C C . LEU A 1 331 ? -8.575 13.947 10.943 1.00 76.62 331 LEU A C 1
ATOM 2604 O O . LEU A 1 331 ? -9.446 13.099 10.710 1.00 76.62 331 LEU A O 1
ATOM 2608 N N . ASP A 1 332 ? -8.780 15.244 10.716 1.00 72.81 332 ASP A N 1
ATOM 2609 C CA . ASP A 1 332 ? -10.006 15.726 10.095 1.00 72.81 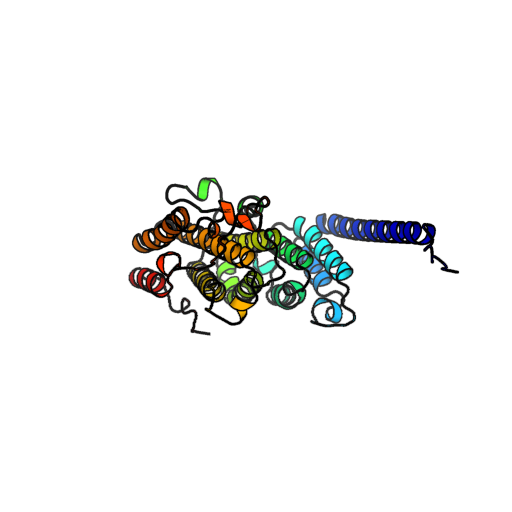332 ASP A CA 1
ATOM 2610 C C . ASP A 1 332 ? -10.035 15.400 8.586 1.00 72.81 332 ASP A C 1
ATOM 2612 O O . ASP A 1 332 ? -9.199 15.829 7.791 1.00 72.81 332 ASP A O 1
ATOM 2616 N N . ILE A 1 333 ? -11.004 14.579 8.175 1.00 67.38 333 ILE A N 1
ATOM 2617 C CA . ILE A 1 333 ? -11.222 14.183 6.779 1.00 67.38 333 ILE A CA 1
ATOM 2618 C C . ILE A 1 333 ? -11.720 15.378 5.947 1.00 67.38 333 ILE A C 1
ATOM 2620 O O . ILE A 1 333 ? -11.528 15.396 4.730 1.00 67.38 333 ILE A O 1
ATOM 2624 N N . PHE A 1 334 ? -12.321 16.388 6.590 1.00 55.69 334 PHE A N 1
ATOM 2625 C CA . PHE A 1 334 ? -12.853 17.589 5.939 1.00 55.69 334 PHE A CA 1
ATOM 2626 C C . PHE A 1 334 ? -11.893 18.785 5.967 1.00 55.69 334 PHE A C 1
ATOM 2628 O O . PHE A 1 334 ? -12.177 19.798 5.326 1.00 55.69 334 PHE A O 1
ATOM 2635 N N . SER A 1 335 ? -10.750 18.678 6.652 1.00 44.31 335 SER A N 1
ATOM 2636 C CA . SER A 1 335 ? -9.689 19.684 6.602 1.00 44.31 335 SER A CA 1
ATOM 2637 C C . SER A 1 335 ? -8.739 19.401 5.431 1.00 44.31 335 SER A C 1
ATOM 2639 O O . SER A 1 335 ? -7.619 18.920 5.614 1.00 44.31 335 SER A O 1
ATOM 2641 N N . ALA A 1 336 ? -9.199 19.654 4.207 1.00 36.97 336 ALA A N 1
ATOM 2642 C CA . ALA A 1 336 ? -8.347 19.748 3.020 1.00 36.97 336 ALA A CA 1
ATOM 2643 C C . ALA A 1 336 ? -8.869 20.831 2.073 1.00 36.97 336 ALA A C 1
ATOM 2645 O O . ALA A 1 336 ? -10.041 20.719 1.640 1.00 36.97 336 ALA A O 1
#

InterPro domains:
  IPR051851 EFR3 Homologs [PTHR12444] (17-329)

pLDDT: mean 88.8, std 12.19, range [36.97, 98.81]